Protein AF-A0A261Y3S6-F1 (afdb_monomer_lite)

Organism: NCBI:txid1938954

Sequence (245 aa):
MTRGNQRELARQKNQKKQAEQNKGKKMEGNSFQKQKETFRTSGAYDRWYEGRRLWAAVTVSIRNSTRNIWIMMKAPNDVKREIINLLLAYAFAIKHHCRNERGINYDDLNALLPPNFRLQYNSNETAANNLPLALAQEMQLRLLQYQADGALESTTFGLLNGTISSLVENLTAFERIGTTPIPLAYNIHLKQVITLYCLALPPQLAGNVGWWVVPVTSIAVFVFFGTDSIATEIENPFGYDANDL

Foldseek 3Di:
DDPVVVVVVVVVVVVVVVVVVVVVVVVVVVVVVVVPPCPLLVLLVVLLVLLVVLLVLLVVLLVVLLVLLVPQFQDDPVLSLLLSLLSQLLSVLLLCLLAVNWDQPDPSSPVRDDPVLNVVCVVDPVCRNRVSVSSLVVSLVSLVVSVVVVRHDPVSSVSNNVSSVSSVVSSVVSCCLSVPADDPVVLVVLVVVLVVVLVVQLVVCCVPPPPVSVVVSVVSNCVSVVSSVSSVQSRSQSYDGPNHD

Secondary structure (DSSP, 8-state):
--HHHHHHHHHHHHHHHHHHHHHHHHHHHHHHHHHHS-HHHHHHHHHHHHHHHHHHHHHHHHHHHHHHHHHH--S-HHHHHHHHHHHHHHHHHHHHHHTT--SS--HHHHTTS-HHHHHHHHH-TTGGG-HHHHHHHHHHHHHHHHHHTTSS-HHHHHHHHHHHHHHHHHHHHHHHHHHSPSPHHHHHHHHHHHHHHHHHHHHHHHHHHGGGHHHHHHHHHHHHHHHHHHHHHTTSTTSSSTT--

InterPro domains:
  IPR007513 Small EDRK-rich factor-like, N-terminal [PF04419] (1-36)
  IPR044669 Voltage-dependent anion channel-forming protein YneE/VCCN1/2-like [PF25539] (39-245)
  IPR044669 Voltage-dependent anion channel-forming protein YneE/VCCN1/2-like [PTHR33281] (39-245)

Structure (mmCIF, N/CA/C/O backbone):
data_AF-A0A261Y3S6-F1
#
_entry.id   AF-A0A261Y3S6-F1
#
loop_
_atom_site.group_PDB
_atom_site.id
_atom_site.type_symbol
_atom_site.label_atom_id
_atom_site.label_alt_id
_atom_site.label_comp_id
_atom_site.label_asym_id
_atom_site.label_entity_id
_atom_site.label_seq_id
_atom_site.pdbx_PDB_ins_code
_atom_site.Cartn_x
_atom_site.Cartn_y
_atom_site.Cartn_z
_atom_site.occupancy
_atom_site.B_iso_or_equiv
_atom_site.auth_seq_id
_atom_site.auth_comp_id
_atom_site.auth_asym_id
_atom_site.auth_atom_id
_atom_site.pdbx_PDB_model_num
ATOM 1 N N . MET A 1 1 ? 47.131 49.615 11.884 1.00 54.44 1 MET A N 1
ATOM 2 C CA . MET A 1 1 ? 47.188 48.585 10.819 1.00 54.44 1 MET A CA 1
ATOM 3 C C . MET A 1 1 ? 47.571 49.245 9.500 1.00 54.44 1 MET A C 1
ATOM 5 O O . MET A 1 1 ? 46.885 50.161 9.068 1.00 54.44 1 MET A O 1
ATOM 9 N N . THR A 1 2 ? 48.682 48.828 8.897 1.00 61.03 2 THR A N 1
ATOM 10 C CA . THR A 1 2 ? 49.273 49.409 7.678 1.00 61.03 2 THR A CA 1
ATOM 11 C C . THR A 1 2 ? 48.376 49.179 6.452 1.00 61.03 2 THR A C 1
ATOM 13 O O . THR A 1 2 ? 47.760 48.120 6.336 1.00 61.03 2 THR A O 1
ATOM 16 N N . ARG A 1 3 ? 48.320 50.133 5.504 1.00 61.47 3 ARG A N 1
ATOM 17 C CA . ARG A 1 3 ? 47.498 50.058 4.267 1.00 61.47 3 ARG A CA 1
ATOM 18 C C . ARG A 1 3 ? 47.689 48.759 3.455 1.00 61.47 3 ARG A C 1
ATOM 20 O O . ARG A 1 3 ? 46.766 48.354 2.753 1.00 61.47 3 ARG A O 1
ATOM 27 N N . GLY A 1 4 ? 48.845 48.095 3.569 1.00 67.69 4 GLY A N 1
ATOM 28 C CA . GLY A 1 4 ? 49.107 46.782 2.960 1.00 67.69 4 GLY A CA 1
ATOM 29 C C . GLY A 1 4 ? 48.238 45.653 3.530 1.00 67.69 4 GLY A C 1
ATOM 30 O O . GLY A 1 4 ? 47.638 44.904 2.766 1.00 67.69 4 GLY A O 1
ATOM 31 N N . ASN A 1 5 ? 48.057 45.615 4.853 1.00 66.56 5 ASN A N 1
ATOM 32 C CA . ASN A 1 5 ? 47.331 44.545 5.549 1.00 66.56 5 ASN A CA 1
ATOM 33 C C . ASN A 1 5 ? 45.817 44.572 5.234 1.00 66.56 5 ASN A C 1
ATOM 35 O O . ASN A 1 5 ? 45.149 43.548 5.128 1.00 66.56 5 ASN A O 1
ATOM 39 N N . GLN A 1 6 ? 45.273 45.771 4.994 1.00 68.62 6 GLN A N 1
ATOM 40 C CA . GLN A 1 6 ? 43.883 45.976 4.566 1.00 68.62 6 GLN A CA 1
ATOM 41 C C . GLN A 1 6 ? 43.623 45.464 3.137 1.00 68.62 6 GLN A C 1
ATOM 43 O O . GLN A 1 6 ? 42.569 44.891 2.862 1.00 68.62 6 GLN A O 1
ATOM 48 N N . ARG A 1 7 ? 44.588 45.635 2.221 1.00 73.88 7 ARG A N 1
ATOM 49 C CA . ARG A 1 7 ? 44.481 45.146 0.834 1.00 73.88 7 ARG A CA 1
ATOM 50 C C . ARG A 1 7 ? 44.570 43.624 0.759 1.00 73.88 7 ARG A C 1
ATOM 52 O O . ARG A 1 7 ? 43.873 43.012 -0.046 1.00 73.88 7 ARG A O 1
ATOM 59 N N . GLU A 1 8 ? 45.392 43.020 1.606 1.00 76.38 8 GLU A N 1
ATOM 60 C CA . GLU A 1 8 ? 45.548 41.569 1.677 1.00 76.38 8 GLU A CA 1
ATOM 61 C C . GLU A 1 8 ? 44.296 40.893 2.252 1.00 76.38 8 GLU A C 1
ATOM 63 O O . GLU A 1 8 ? 43.769 39.947 1.663 1.00 76.38 8 GLU A O 1
ATOM 68 N N . LEU A 1 9 ? 43.715 41.479 3.304 1.00 76.50 9 LEU A N 1
ATOM 69 C CA . LEU A 1 9 ? 42.436 41.040 3.862 1.00 76.50 9 LEU A CA 1
ATOM 70 C C . LEU A 1 9 ? 41.286 41.149 2.842 1.00 76.50 9 LEU A C 1
ATOM 72 O O . LEU A 1 9 ? 40.425 40.270 2.770 1.00 76.50 9 LEU A O 1
ATOM 76 N N . ALA A 1 10 ? 41.272 42.204 2.020 1.00 78.44 10 ALA A N 1
ATOM 77 C CA . ALA A 1 10 ? 40.286 42.364 0.950 1.00 78.44 10 ALA A CA 1
ATOM 78 C C . ALA A 1 10 ? 40.441 41.298 -0.152 1.00 78.44 10 ALA A C 1
ATOM 80 O O . ALA A 1 10 ? 39.441 40.751 -0.624 1.00 78.44 10 ALA A O 1
ATOM 81 N N . ARG A 1 11 ? 41.680 40.945 -0.524 1.00 81.75 11 ARG A N 1
ATOM 82 C CA . ARG A 1 11 ? 41.960 39.865 -1.488 1.00 81.75 11 ARG A CA 1
ATOM 83 C C . ARG A 1 11 ? 41.508 38.503 -0.964 1.00 81.75 11 ARG A C 1
ATOM 85 O O . ARG A 1 11 ? 40.836 37.780 -1.697 1.00 81.75 11 ARG A O 1
ATOM 92 N N . GLN A 1 12 ? 41.787 38.189 0.301 1.00 81.88 12 GLN A N 1
ATOM 93 C CA . GLN A 1 12 ? 41.347 36.934 0.921 1.00 81.88 12 GLN A CA 1
ATOM 94 C C . GLN A 1 12 ? 39.817 36.828 0.989 1.00 81.88 12 GLN A C 1
ATOM 96 O O . GLN A 1 12 ? 39.253 35.778 0.678 1.00 81.88 12 GLN A O 1
ATOM 101 N N . LYS A 1 13 ? 39.116 37.922 1.319 1.00 83.62 13 LYS A N 1
ATOM 102 C CA . LYS A 1 13 ? 37.642 37.951 1.319 1.00 83.62 13 LYS A CA 1
ATOM 103 C C . LYS A 1 13 ? 37.052 37.728 -0.076 1.00 83.62 13 LYS A C 1
ATOM 105 O O . LYS A 1 13 ? 36.075 36.992 -0.203 1.00 83.62 13 LYS A O 1
ATOM 110 N N . ASN A 1 14 ? 37.647 38.313 -1.117 1.00 82.88 14 ASN A N 1
ATOM 111 C CA . ASN A 1 14 ? 37.186 38.113 -2.493 1.00 82.88 14 ASN A CA 1
ATOM 112 C C . ASN A 1 14 ? 37.453 36.691 -3.001 1.00 82.88 14 ASN A C 1
ATOM 114 O O . ASN A 1 14 ? 36.565 36.098 -3.608 1.00 82.88 14 ASN A O 1
ATOM 118 N N . GLN A 1 15 ? 38.616 36.111 -2.689 1.00 81.69 15 GLN A N 1
ATOM 119 C CA . GLN A 1 15 ? 38.913 34.715 -3.026 1.00 81.69 15 GLN A CA 1
ATOM 120 C C . GLN A 1 15 ? 37.963 33.743 -2.320 1.00 81.69 15 GLN A C 1
ATOM 122 O O . GLN A 1 15 ? 37.474 32.803 -2.944 1.00 81.69 15 GLN A O 1
ATOM 127 N N . LYS A 1 16 ? 37.635 33.994 -1.046 1.00 82.75 16 LYS A N 1
ATOM 128 C CA . LYS A 1 16 ? 36.681 33.168 -0.297 1.00 82.75 16 LYS A CA 1
ATOM 129 C C . LYS A 1 16 ? 35.266 33.252 -0.884 1.00 82.75 16 LYS A C 1
ATOM 131 O O . LYS A 1 16 ? 34.646 32.215 -1.096 1.00 82.75 16 LYS A O 1
ATOM 136 N N . LYS A 1 17 ? 34.803 34.452 -1.258 1.00 82.12 17 LYS A N 1
ATOM 137 C CA . LYS A 1 17 ? 33.517 34.640 -1.957 1.00 82.12 17 LYS A CA 1
ATOM 138 C C . LYS A 1 17 ? 33.472 33.943 -3.321 1.00 82.12 17 LYS A C 1
ATOM 140 O O . LYS A 1 17 ? 32.469 33.314 -3.645 1.00 82.12 17 LYS A O 1
ATOM 145 N N . GLN A 1 18 ? 34.547 34.012 -4.109 1.00 76.31 18 GLN A N 1
ATOM 146 C CA . GLN A 1 18 ? 34.639 33.296 -5.389 1.00 76.31 18 GLN A CA 1
ATOM 147 C C . GLN A 1 18 ? 34.658 31.775 -5.201 1.00 76.31 18 GLN A C 1
ATOM 149 O O . GLN A 1 18 ? 34.011 31.057 -5.960 1.00 76.31 18 GLN A O 1
ATOM 154 N N . ALA A 1 19 ? 35.344 31.274 -4.172 1.00 77.88 19 ALA A N 1
ATOM 155 C CA . ALA A 1 19 ? 35.349 29.852 -3.844 1.00 77.88 19 ALA A CA 1
ATOM 156 C C . ALA A 1 19 ? 33.962 29.356 -3.396 1.00 77.88 19 ALA A C 1
ATOM 158 O O . ALA A 1 19 ? 33.551 28.266 -3.788 1.00 77.88 19 ALA A O 1
ATOM 159 N N . GLU A 1 20 ? 33.218 30.154 -2.626 1.00 77.62 20 GLU A N 1
ATOM 160 C CA . GLU A 1 20 ? 31.843 29.846 -2.209 1.00 77.62 20 GLU A CA 1
ATOM 161 C C . GLU A 1 20 ? 30.859 29.883 -3.391 1.00 77.62 20 GLU A C 1
ATOM 163 O O . GLU A 1 20 ? 30.071 28.951 -3.549 1.00 77.62 20 GLU A O 1
ATOM 168 N N . GLN A 1 21 ? 30.962 30.870 -4.291 1.00 73.88 21 GLN A N 1
ATOM 169 C CA . GLN A 1 21 ? 30.162 30.910 -5.525 1.00 73.88 21 GLN A CA 1
ATOM 170 C C . GLN A 1 21 ? 30.458 29.731 -6.460 1.00 73.88 21 GLN A C 1
ATOM 172 O O . GLN A 1 21 ? 29.534 29.134 -7.013 1.00 73.88 21 GLN A O 1
ATOM 177 N N . ASN A 1 22 ? 31.730 29.359 -6.615 1.00 72.25 22 ASN A N 1
ATOM 178 C CA . ASN A 1 22 ? 32.111 28.210 -7.435 1.00 72.25 22 ASN A CA 1
ATOM 179 C C . ASN A 1 22 ? 31.660 26.883 -6.805 1.00 72.25 22 ASN A C 1
ATOM 181 O O . ASN A 1 22 ? 31.264 25.977 -7.535 1.00 72.25 22 ASN A O 1
ATOM 185 N N . LYS A 1 23 ? 31.651 26.767 -5.468 1.00 69.50 23 LYS A N 1
ATOM 186 C CA . LYS A 1 23 ? 31.053 25.619 -4.765 1.00 69.50 23 LYS A CA 1
ATOM 187 C C . LYS A 1 23 ? 29.539 25.543 -4.979 1.00 69.50 23 LYS A C 1
ATOM 189 O O . LYS A 1 23 ? 29.047 24.456 -5.265 1.00 69.50 23 LYS A O 1
ATOM 194 N N . GLY A 1 24 ? 28.826 26.670 -4.907 1.00 62.78 24 GLY A N 1
ATOM 195 C CA . GLY A 1 24 ? 27.383 26.742 -5.171 1.00 62.78 24 GLY A CA 1
ATOM 196 C C . GLY A 1 24 ? 27.025 26.288 -6.587 1.00 62.78 24 GLY A C 1
ATOM 197 O O . GLY A 1 24 ? 26.246 25.355 -6.750 1.00 62.78 24 GLY A O 1
ATOM 198 N N . LYS A 1 25 ? 27.702 26.836 -7.607 1.00 63.00 25 LYS A N 1
ATOM 199 C CA . LYS A 1 25 ? 27.493 26.443 -9.013 1.00 63.00 25 LYS A CA 1
ATOM 200 C C . LYS A 1 25 ? 27.840 24.978 -9.292 1.00 63.00 25 LYS A C 1
ATOM 202 O O . LYS A 1 25 ? 27.194 24.343 -10.118 1.00 63.00 25 LYS A O 1
ATOM 207 N N . LYS A 1 26 ? 28.849 24.421 -8.610 1.00 60.22 26 LYS A N 1
ATOM 208 C CA . LYS A 1 26 ? 29.224 23.003 -8.744 1.00 60.22 26 LYS A CA 1
ATOM 209 C C . LYS A 1 26 ? 28.212 22.072 -8.062 1.00 60.22 26 LYS A C 1
ATOM 211 O O . LYS A 1 26 ? 27.985 20.974 -8.559 1.00 60.22 26 LYS A O 1
ATOM 216 N N . MET A 1 27 ? 27.584 22.506 -6.964 1.00 54.44 27 MET A N 1
ATOM 217 C CA . MET A 1 27 ? 26.490 21.767 -6.319 1.00 54.44 27 MET A CA 1
ATOM 218 C C . MET A 1 27 ? 25.183 21.840 -7.113 1.00 54.44 27 MET A C 1
ATOM 220 O O . MET A 1 27 ? 24.528 20.813 -7.240 1.00 54.44 27 MET A O 1
ATOM 224 N N . GLU A 1 28 ? 24.848 22.988 -7.710 1.00 53.72 28 GLU A N 1
ATOM 225 C CA . GLU A 1 28 ? 23.715 23.105 -8.643 1.00 53.72 28 GLU A CA 1
ATOM 226 C C . GLU A 1 28 ? 23.950 22.289 -9.924 1.00 53.72 28 GLU A C 1
ATOM 228 O O . GLU A 1 28 ? 23.079 21.544 -10.354 1.00 53.72 28 GLU A O 1
ATOM 233 N N . GLY A 1 29 ? 25.151 22.336 -10.509 1.00 47.47 29 GLY A N 1
ATOM 234 C CA . GLY A 1 29 ? 25.489 21.510 -11.675 1.00 47.47 29 GLY A CA 1
ATOM 235 C C . GLY A 1 29 ? 25.389 20.006 -11.391 1.00 47.47 29 GLY A C 1
ATOM 236 O O . GLY A 1 29 ? 24.847 19.260 -12.204 1.00 47.47 29 GLY A O 1
ATOM 237 N N . ASN A 1 30 ? 25.834 19.568 -10.207 1.00 46.66 30 ASN A N 1
ATOM 238 C CA . ASN A 1 30 ? 25.704 18.176 -9.775 1.00 46.66 30 ASN A CA 1
ATOM 239 C C . ASN A 1 30 ? 24.273 17.799 -9.367 1.00 46.66 30 ASN A C 1
ATOM 241 O O . ASN A 1 30 ? 23.916 16.636 -9.527 1.00 46.66 30 ASN A O 1
ATOM 245 N N . SER A 1 31 ? 23.448 18.724 -8.859 1.00 46.81 31 SER A N 1
ATOM 246 C CA . SER A 1 31 ? 22.037 18.446 -8.556 1.00 46.81 31 SER A CA 1
ATOM 247 C C . SER A 1 31 ? 21.200 18.340 -9.830 1.00 46.81 31 SER A C 1
ATOM 249 O O . SER A 1 31 ? 20.377 17.438 -9.921 1.00 46.81 31 SER A O 1
ATOM 251 N N . PHE A 1 32 ? 21.468 19.169 -10.844 1.00 43.12 32 PHE A N 1
ATOM 252 C CA . PHE A 1 32 ? 20.828 19.085 -12.159 1.00 43.12 32 PHE A CA 1
ATOM 253 C C . PHE A 1 32 ? 21.283 17.859 -12.967 1.00 43.12 32 PHE A C 1
ATOM 255 O O . PHE A 1 32 ? 20.468 17.258 -13.668 1.00 43.12 32 PHE A O 1
ATOM 262 N N . GLN A 1 33 ? 22.553 17.442 -12.858 1.00 35.56 33 GLN A N 1
ATOM 263 C CA . GLN A 1 33 ? 23.004 16.173 -13.445 1.00 35.56 33 GLN A CA 1
ATOM 264 C C . GLN A 1 33 ? 22.458 14.952 -12.686 1.00 35.56 33 GLN A C 1
ATOM 266 O O . GLN A 1 33 ? 21.996 14.024 -13.342 1.00 35.56 33 GLN A O 1
ATOM 271 N N . LYS A 1 34 ? 22.354 14.996 -11.345 1.00 43.50 34 LYS A N 1
ATOM 272 C CA . LYS A 1 34 ? 21.610 13.984 -10.565 1.00 43.50 34 LYS A CA 1
ATOM 273 C C . LYS A 1 34 ? 20.114 13.955 -10.882 1.00 43.50 34 LYS A C 1
ATOM 275 O O . LYS A 1 34 ? 19.506 12.900 -10.791 1.00 43.50 34 LYS A O 1
ATOM 280 N N . GLN A 1 35 ? 19.513 15.091 -11.241 1.00 42.53 35 GLN A N 1
ATOM 281 C CA . GLN A 1 35 ? 18.091 15.163 -11.592 1.00 42.53 35 GLN A CA 1
ATOM 282 C C . GLN A 1 35 ? 17.783 14.532 -12.952 1.00 42.53 35 GLN A C 1
ATOM 284 O O . GLN A 1 35 ? 16.663 14.080 -13.155 1.00 42.53 35 GLN A O 1
ATOM 289 N N . LYS A 1 36 ? 18.742 14.477 -13.887 1.00 40.78 36 LYS A N 1
ATOM 290 C CA . LYS A 1 36 ? 18.528 13.871 -15.213 1.00 40.78 36 LYS A CA 1
ATOM 291 C C . LYS A 1 36 ? 18.713 12.355 -15.242 1.00 40.78 36 LYS A C 1
ATOM 293 O O . LYS A 1 36 ? 18.213 11.717 -16.169 1.00 40.78 36 LYS A O 1
ATOM 298 N N . GLU A 1 37 ? 19.373 11.775 -14.245 1.00 45.28 37 GLU A N 1
ATOM 299 C CA . GLU A 1 37 ? 19.490 10.325 -14.103 1.00 45.28 37 GLU A CA 1
ATOM 300 C C . GLU A 1 37 ? 18.159 9.736 -13.603 1.00 45.28 37 GLU A C 1
ATOM 302 O O . GLU A 1 37 ? 17.860 9.609 -12.418 1.00 45.28 37 GLU A O 1
ATOM 307 N N . THR A 1 38 ? 17.346 9.390 -14.606 1.00 57.28 38 THR A N 1
ATOM 308 C CA . THR A 1 38 ? 16.161 8.522 -14.587 1.00 57.28 38 THR A CA 1
ATOM 309 C C . THR A 1 38 ? 14.987 8.978 -13.723 1.00 57.28 38 THR A C 1
ATOM 311 O O . THR A 1 38 ? 14.574 8.286 -12.802 1.00 57.28 38 THR A O 1
ATOM 314 N N . PHE A 1 39 ? 14.333 10.078 -14.113 1.00 68.75 39 PHE A N 1
ATOM 315 C CA . PHE A 1 39 ? 13.000 10.460 -13.608 1.00 68.75 39 PHE A CA 1
ATOM 316 C C . PHE A 1 39 ? 12.002 9.287 -13.557 1.00 68.75 39 PHE A C 1
ATOM 318 O O . PHE A 1 39 ? 11.198 9.214 -12.633 1.00 68.75 39 PHE A O 1
ATOM 325 N N . ARG A 1 40 ? 12.067 8.350 -14.522 1.00 80.25 40 ARG A N 1
ATOM 326 C CA . ARG A 1 40 ? 11.207 7.155 -14.523 1.00 80.25 40 ARG A CA 1
ATOM 327 C C . ARG A 1 40 ? 11.580 6.176 -13.415 1.00 80.25 40 ARG A C 1
ATOM 329 O O . ARG A 1 40 ? 10.726 5.832 -12.612 1.00 80.25 40 ARG A O 1
ATOM 336 N N . THR A 1 41 ? 12.836 5.736 -13.372 1.00 83.25 41 THR A N 1
ATOM 337 C CA . THR A 1 41 ? 13.308 4.751 -12.389 1.00 83.25 41 THR A CA 1
ATOM 338 C C . THR A 1 41 ? 13.219 5.299 -10.971 1.00 83.25 41 THR A C 1
ATOM 340 O O . THR A 1 41 ? 12.747 4.598 -10.087 1.00 83.25 41 THR A O 1
ATOM 343 N N . SER A 1 42 ? 13.578 6.569 -10.769 1.00 85.88 42 SER A N 1
ATOM 344 C CA . SER A 1 42 ? 13.414 7.260 -9.489 1.00 85.88 42 SER A CA 1
ATOM 345 C C . SER A 1 42 ? 11.939 7.365 -9.096 1.00 85.88 42 SER A C 1
ATOM 347 O O . SER A 1 42 ? 11.588 7.019 -7.977 1.00 85.88 42 SER A O 1
ATOM 349 N N . GLY A 1 43 ? 11.052 7.740 -10.027 1.00 87.94 43 GLY A N 1
ATOM 350 C CA . GLY A 1 43 ? 9.613 7.807 -9.759 1.00 87.94 43 GLY A CA 1
ATOM 351 C C . GLY A 1 43 ? 8.982 6.444 -9.447 1.00 87.94 43 GLY A C 1
ATOM 352 O O . GLY A 1 43 ? 8.169 6.344 -8.533 1.00 87.94 43 GLY A O 1
ATOM 353 N N . ALA A 1 44 ? 9.364 5.387 -10.168 1.00 89.81 44 ALA A N 1
ATOM 354 C CA . ALA A 1 44 ? 8.912 4.023 -9.898 1.00 89.81 44 ALA A CA 1
ATOM 355 C C . ALA A 1 44 ? 9.418 3.525 -8.533 1.00 89.81 44 ALA A C 1
ATOM 357 O O . ALA A 1 44 ? 8.640 3.009 -7.732 1.00 89.81 44 ALA A O 1
ATOM 358 N N . TYR A 1 45 ? 10.695 3.768 -8.225 1.00 92.12 45 TYR A N 1
ATOM 359 C CA . TYR A 1 45 ? 11.282 3.442 -6.928 1.00 92.12 45 TYR A CA 1
ATOM 360 C C . TYR A 1 45 ? 10.595 4.181 -5.773 1.00 92.12 45 TYR A C 1
ATOM 362 O O . TYR A 1 45 ? 10.275 3.561 -4.759 1.00 92.12 45 TYR A O 1
ATOM 370 N N . ASP A 1 46 ? 10.319 5.480 -5.925 1.00 93.31 46 ASP A N 1
ATOM 371 C CA . ASP A 1 46 ? 9.632 6.280 -4.909 1.00 93.31 46 ASP A CA 1
ATOM 372 C C . ASP A 1 46 ? 8.234 5.722 -4.607 1.00 93.31 46 ASP A C 1
ATOM 374 O O . ASP A 1 46 ? 7.866 5.606 -3.438 1.00 93.31 46 ASP A O 1
ATOM 378 N N . ARG A 1 47 ? 7.481 5.301 -5.635 1.00 94.38 47 ARG A N 1
ATOM 379 C CA . ARG A 1 47 ? 6.164 4.655 -5.473 1.00 94.38 47 ARG A CA 1
ATOM 380 C C . ARG A 1 47 ? 6.268 3.337 -4.713 1.00 94.38 47 ARG A C 1
ATOM 382 O O . ARG A 1 47 ? 5.514 3.121 -3.764 1.00 94.38 47 ARG A O 1
ATOM 389 N N . TRP A 1 48 ? 7.202 2.472 -5.110 1.00 95.62 48 TRP A N 1
ATOM 390 C CA . TRP A 1 48 ? 7.424 1.185 -4.451 1.00 95.62 48 TRP A CA 1
ATOM 391 C C . TRP A 1 48 ? 7.809 1.367 -2.981 1.00 95.62 48 TRP A C 1
ATOM 393 O O . TRP A 1 48 ? 7.220 0.763 -2.078 1.00 95.62 48 TRP A O 1
ATOM 403 N N . TYR A 1 49 ? 8.753 2.271 -2.723 1.00 95.81 49 TYR A N 1
ATOM 404 C CA . TYR A 1 49 ? 9.221 2.566 -1.377 1.00 95.81 49 TYR A CA 1
ATOM 405 C C . TYR A 1 49 ? 8.127 3.210 -0.519 1.00 95.81 49 TYR A C 1
ATOM 407 O O . TYR A 1 49 ? 7.992 2.882 0.663 1.00 95.81 49 TYR A O 1
ATOM 415 N N . GLU A 1 50 ? 7.304 4.087 -1.096 1.00 96.12 50 GLU A N 1
ATOM 416 C CA . GLU A 1 50 ? 6.142 4.649 -0.415 1.00 96.12 50 GLU A CA 1
ATOM 417 C C . GLU A 1 50 ? 5.128 3.561 -0.037 1.00 96.12 50 GLU A C 1
ATOM 419 O O . GLU A 1 50 ? 4.730 3.489 1.127 1.00 96.12 50 GLU A O 1
ATOM 424 N N . GLY A 1 51 ? 4.788 2.656 -0.962 1.00 96.75 51 GLY A N 1
ATOM 425 C CA . GLY A 1 51 ? 3.920 1.509 -0.681 1.00 96.75 51 GLY A CA 1
ATOM 426 C C . GLY A 1 51 ? 4.439 0.664 0.487 1.00 96.75 51 GLY A C 1
ATOM 427 O O . GLY A 1 51 ? 3.690 0.326 1.407 1.00 96.75 51 GLY A O 1
ATOM 428 N N . ARG A 1 52 ? 5.753 0.403 0.529 1.00 96.94 52 ARG A N 1
ATOM 429 C CA . ARG A 1 52 ? 6.395 -0.326 1.636 1.00 96.94 52 ARG A CA 1
ATOM 430 C C . ARG A 1 52 ? 6.265 0.416 2.968 1.00 96.94 52 ARG A C 1
ATOM 432 O O . ARG A 1 52 ? 6.008 -0.208 4.002 1.00 96.94 52 ARG A O 1
ATOM 439 N N . ARG A 1 53 ? 6.433 1.741 2.964 1.00 97.88 53 ARG A N 1
ATOM 440 C CA . ARG A 1 53 ? 6.276 2.579 4.164 1.00 97.88 53 ARG A CA 1
ATOM 441 C C . ARG A 1 53 ? 4.838 2.582 4.677 1.00 97.88 53 ARG A C 1
ATOM 443 O O . ARG A 1 53 ? 4.653 2.525 5.891 1.00 97.88 53 ARG A O 1
ATOM 450 N N . LEU A 1 54 ? 3.845 2.599 3.789 1.00 97.94 54 LEU A N 1
ATOM 451 C CA . LEU A 1 54 ? 2.432 2.529 4.170 1.00 97.94 54 LEU A CA 1
ATOM 452 C C . LEU A 1 54 ? 2.089 1.191 4.834 1.00 97.94 54 LEU A C 1
ATOM 454 O O . LEU A 1 54 ? 1.484 1.178 5.905 1.00 97.94 54 LEU A O 1
ATOM 458 N N . TRP A 1 55 ? 2.557 0.065 4.286 1.00 98.00 55 TRP A N 1
ATOM 459 C CA . TRP A 1 55 ? 2.384 -1.247 4.927 1.00 98.00 55 TRP A CA 1
ATOM 460 C C . TRP A 1 55 ? 3.023 -1.315 6.320 1.00 98.00 55 TRP A C 1
ATOM 462 O O . TRP A 1 55 ? 2.440 -1.870 7.260 1.00 98.00 55 TRP A O 1
ATOM 472 N N . ALA A 1 56 ? 4.202 -0.709 6.487 1.00 98.06 56 ALA A N 1
ATOM 473 C CA . ALA A 1 56 ? 4.840 -0.590 7.794 1.00 98.06 56 ALA A CA 1
ATOM 474 C C . ALA A 1 56 ? 4.010 0.275 8.762 1.00 98.06 56 ALA A C 1
ATOM 476 O O . ALA A 1 56 ? 3.844 -0.105 9.922 1.00 98.06 56 ALA A O 1
ATOM 477 N N . ALA A 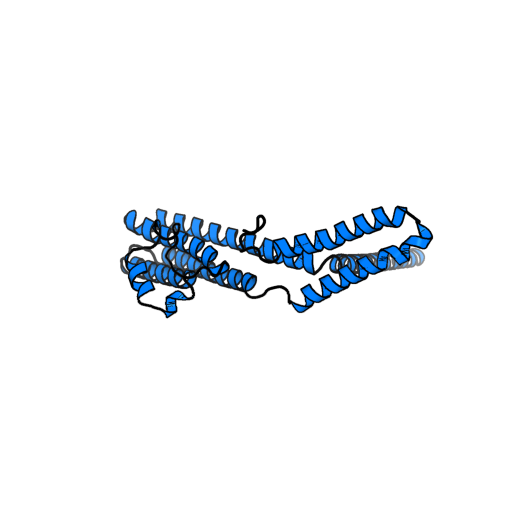1 57 ? 3.444 1.392 8.292 1.00 97.94 57 ALA A N 1
ATOM 478 C CA . ALA A 1 57 ? 2.580 2.260 9.091 1.00 97.94 57 ALA A CA 1
ATOM 479 C C . ALA A 1 57 ? 1.305 1.535 9.553 1.00 97.94 57 ALA A C 1
ATOM 481 O O . ALA A 1 57 ? 1.006 1.538 10.747 1.00 97.94 57 ALA A O 1
ATOM 482 N N . VAL A 1 58 ? 0.617 0.821 8.652 1.00 98.19 58 VAL A N 1
ATOM 483 C CA . VAL A 1 58 ? -0.550 -0.017 8.991 1.00 98.19 58 VAL A CA 1
ATOM 484 C C . VAL A 1 58 ? -0.185 -1.061 10.046 1.00 98.19 58 VAL A C 1
ATOM 486 O O . VAL A 1 58 ? -0.885 -1.205 11.048 1.00 98.19 58 VAL A O 1
ATOM 489 N N . THR A 1 59 ? 0.953 -1.739 9.879 1.00 97.88 59 THR A N 1
ATOM 490 C CA . THR A 1 59 ? 1.442 -2.733 10.847 1.00 97.88 59 THR A CA 1
ATOM 491 C C . THR A 1 59 ? 1.664 -2.118 12.233 1.00 97.88 59 THR A C 1
ATOM 493 O O . THR A 1 59 ? 1.296 -2.715 13.246 1.00 97.88 59 THR A O 1
ATOM 496 N N . VAL A 1 60 ? 2.259 -0.923 12.301 1.00 97.56 60 VAL A N 1
ATOM 497 C CA . VAL A 1 60 ? 2.482 -0.203 13.564 1.00 97.56 60 VAL A CA 1
ATOM 498 C C . VAL A 1 60 ? 1.157 0.183 14.218 1.00 97.56 60 VAL A C 1
ATOM 500 O O . VAL A 1 60 ? 0.989 -0.062 15.416 1.00 97.56 60 VAL A O 1
ATOM 503 N N . SER A 1 61 ? 0.209 0.727 13.451 1.00 97.31 61 SER A N 1
ATOM 504 C CA . SER A 1 61 ? -1.121 1.087 13.950 1.00 97.31 61 SER A CA 1
ATOM 505 C C . SER A 1 61 ? -1.840 -0.133 14.524 1.00 97.31 61 SER A C 1
ATOM 507 O O . SER A 1 61 ? -2.216 -0.113 15.692 1.00 97.31 61 SER A O 1
ATOM 509 N N . ILE A 1 62 ? -1.907 -1.245 13.783 1.00 97.75 62 ILE A N 1
ATOM 510 C CA . ILE A 1 62 ? -2.556 -2.485 14.243 1.00 97.75 62 ILE A CA 1
ATOM 511 C C . ILE A 1 62 ? -1.902 -3.029 15.516 1.00 97.75 62 ILE A C 1
ATOM 513 O O . ILE A 1 62 ? -2.607 -3.414 16.451 1.00 97.75 62 ILE A O 1
ATOM 517 N N . ARG A 1 63 ? -0.564 -3.038 15.602 1.00 97.75 63 ARG A N 1
ATOM 518 C CA . ARG A 1 63 ? 0.158 -3.515 16.795 1.00 97.75 63 ARG A CA 1
ATOM 519 C C . ARG A 1 63 ? -0.135 -2.656 18.021 1.00 97.75 63 ARG A C 1
ATOM 521 O O . ARG A 1 63 ? -0.384 -3.193 19.102 1.00 97.75 63 ARG A O 1
ATOM 528 N N . ASN A 1 64 ? -0.118 -1.334 17.863 1.00 96.25 64 ASN A N 1
ATOM 529 C CA . ASN A 1 64 ? -0.409 -0.410 18.955 1.00 96.25 64 ASN A CA 1
ATOM 530 C C . ASN A 1 64 ? -1.871 -0.515 19.407 1.00 96.25 64 ASN A C 1
ATOM 532 O O . ASN A 1 64 ? -2.117 -0.619 20.609 1.00 96.25 64 ASN A O 1
ATOM 536 N N . SER A 1 65 ? -2.825 -0.563 18.472 1.00 96.62 65 SER A N 1
ATOM 537 C CA . SER A 1 65 ? -4.249 -0.724 18.784 1.00 96.62 65 SER A CA 1
ATOM 538 C C . SER A 1 65 ? -4.520 -2.062 19.461 1.00 96.62 65 SER A C 1
ATOM 540 O O . SER A 1 65 ? -5.171 -2.087 20.499 1.00 96.62 65 SER A O 1
ATOM 542 N N . THR A 1 66 ? -3.943 -3.157 18.959 1.00 97.44 66 THR A N 1
ATOM 543 C CA . THR A 1 66 ? -4.048 -4.486 19.583 1.00 97.44 66 THR A CA 1
ATOM 544 C C . THR A 1 66 ? -3.552 -4.465 21.027 1.00 97.44 66 THR A C 1
ATOM 546 O O . THR A 1 66 ? -4.254 -4.934 21.921 1.00 97.44 66 THR A O 1
ATOM 549 N N . ARG A 1 67 ? -2.376 -3.873 21.290 1.00 97.06 67 ARG A N 1
ATOM 550 C CA . ARG A 1 67 ? -1.838 -3.740 22.655 1.00 97.06 67 ARG A CA 1
ATOM 551 C C . ARG A 1 67 ? -2.774 -2.926 23.554 1.00 97.06 67 ARG A C 1
ATOM 553 O O . ARG A 1 67 ? -3.035 -3.337 24.683 1.00 97.06 67 ARG A O 1
ATOM 560 N N . ASN A 1 68 ? -3.277 -1.794 23.062 1.00 96.06 68 ASN A N 1
ATOM 561 C CA . ASN A 1 68 ? -4.171 -0.924 23.827 1.00 96.06 68 ASN A CA 1
ATOM 562 C C . ASN A 1 68 ? -5.510 -1.619 24.122 1.00 96.06 68 ASN A C 1
ATOM 564 O O . ASN A 1 68 ? -5.945 -1.613 25.268 1.00 96.06 68 ASN A O 1
ATOM 568 N N . ILE A 1 69 ? -6.121 -2.295 23.143 1.00 96.69 69 ILE A N 1
ATOM 569 C CA . ILE A 1 69 ? -7.349 -3.088 23.333 1.00 96.69 69 ILE A CA 1
ATOM 570 C C . ILE A 1 69 ? -7.111 -4.196 24.361 1.00 96.69 69 ILE A C 1
ATOM 572 O O . ILE A 1 69 ? -7.899 -4.369 25.288 1.00 96.69 69 ILE A O 1
ATOM 576 N N . TRP A 1 70 ? -6.006 -4.934 24.235 1.00 96.88 70 TRP A N 1
ATOM 577 C CA . TRP A 1 70 ? -5.733 -6.071 25.109 1.00 96.88 70 TRP A CA 1
ATOM 578 C C . TRP A 1 70 ? -5.610 -5.661 26.581 1.00 96.88 70 TRP A C 1
ATOM 580 O O . TRP A 1 70 ? -6.188 -6.312 27.455 1.00 96.88 70 TRP A O 1
ATOM 590 N N . ILE A 1 71 ? -4.892 -4.565 26.844 1.00 95.31 71 ILE A N 1
ATOM 591 C CA . ILE A 1 71 ? -4.539 -4.127 28.200 1.00 95.31 71 ILE A CA 1
ATOM 592 C C . ILE A 1 71 ? -5.568 -3.166 28.801 1.00 95.31 71 ILE A C 1
ATOM 594 O O . ILE A 1 71 ? -5.907 -3.302 29.972 1.00 95.31 71 ILE A O 1
ATOM 598 N N . MET A 1 72 ? -6.056 -2.194 28.030 1.00 95.12 72 MET A N 1
ATOM 599 C CA . MET A 1 72 ? -6.824 -1.063 28.567 1.00 95.12 72 MET A CA 1
ATOM 600 C C . MET A 1 72 ? -8.339 -1.290 28.537 1.00 95.12 72 MET A C 1
ATOM 602 O O . MET A 1 72 ? -9.060 -0.686 29.328 1.00 95.12 72 MET A O 1
ATOM 606 N N . MET A 1 73 ? -8.843 -2.159 27.654 1.00 94.75 73 MET A N 1
ATOM 607 C CA . MET A 1 73 ? -10.279 -2.427 27.556 1.00 94.75 73 MET A CA 1
ATOM 608 C C . MET A 1 73 ? -10.751 -3.347 28.690 1.00 94.75 73 MET A C 1
ATOM 610 O O . MET A 1 73 ? -10.177 -4.415 28.936 1.00 94.75 73 MET A O 1
ATOM 614 N N . LYS A 1 74 ? -11.844 -2.959 29.350 1.00 94.81 74 LYS A N 1
ATOM 615 C CA . LYS A 1 74 ? -12.496 -3.715 30.427 1.00 94.81 74 LYS A CA 1
ATOM 616 C C . LYS A 1 74 ? -13.623 -4.579 29.862 1.00 94.81 74 LYS A C 1
ATOM 618 O O . LYS A 1 74 ? -14.794 -4.342 30.123 1.00 94.81 74 LYS A O 1
ATOM 623 N N . ALA A 1 75 ? -13.254 -5.568 29.057 1.00 94.00 75 ALA A N 1
ATOM 624 C CA . ALA A 1 75 ? -14.184 -6.499 28.422 1.00 94.00 75 ALA A CA 1
ATOM 625 C C . ALA A 1 75 ? -13.634 -7.933 28.460 1.00 94.00 75 ALA A C 1
ATOM 627 O O . ALA A 1 75 ? -12.420 -8.108 28.640 1.00 94.00 75 ALA A O 1
ATOM 628 N N . PRO A 1 76 ? -14.484 -8.958 28.282 1.00 95.06 76 PRO A N 1
ATOM 629 C CA . PRO A 1 76 ? -14.005 -10.324 28.188 1.00 95.06 76 PRO A CA 1
ATOM 630 C C . PRO A 1 76 ? -13.192 -10.557 26.897 1.00 95.06 76 PRO A C 1
ATOM 632 O O . PRO A 1 76 ? -13.190 -9.758 25.955 1.00 95.06 76 PRO A O 1
ATOM 635 N N . ASN A 1 77 ? -12.378 -11.615 26.905 1.00 95.62 77 ASN A N 1
ATOM 636 C CA . ASN A 1 77 ? -11.329 -11.825 25.898 1.00 95.62 77 ASN A CA 1
ATOM 637 C C . ASN A 1 77 ? -11.871 -12.104 24.489 1.00 95.62 77 ASN A C 1
ATOM 639 O O . ASN A 1 77 ? -11.189 -11.821 23.509 1.00 95.62 77 ASN A O 1
ATOM 643 N N . ASP A 1 78 ? -13.064 -12.674 24.385 1.00 93.31 78 ASP A N 1
ATOM 644 C CA . ASP A 1 78 ? -13.805 -12.886 23.141 1.00 93.31 78 ASP A CA 1
ATOM 645 C C . ASP A 1 78 ? -14.136 -11.557 22.448 1.00 93.31 78 ASP A C 1
ATOM 647 O O . ASP A 1 78 ? -13.797 -11.377 21.280 1.00 93.31 78 ASP A O 1
ATOM 651 N N . VAL A 1 79 ? -14.662 -10.588 23.199 1.00 92.44 79 VAL A N 1
ATOM 652 C CA . VAL A 1 79 ? -14.986 -9.240 22.709 1.00 92.44 79 VAL A CA 1
ATOM 653 C C . VAL A 1 79 ? -13.728 -8.511 22.230 1.00 92.44 79 VAL A C 1
ATOM 655 O O . VAL A 1 79 ? -13.699 -7.918 21.151 1.00 92.44 79 VAL A O 1
ATOM 658 N N . LYS A 1 80 ? -12.636 -8.602 23.001 1.00 95.38 80 LYS A N 1
ATOM 659 C CA . LYS A 1 80 ? -11.334 -8.034 22.607 1.00 95.38 80 LYS A CA 1
ATOM 660 C C . LYS A 1 80 ? -10.823 -8.647 21.303 1.00 95.38 80 LYS A C 1
ATOM 662 O O . LYS A 1 80 ? -10.329 -7.924 20.438 1.00 95.38 80 LYS A O 1
ATOM 667 N N . ARG A 1 81 ? -10.933 -9.973 21.162 1.00 95.12 81 ARG A N 1
ATOM 668 C CA . ARG A 1 81 ? -10.526 -10.699 19.949 1.00 95.12 81 ARG A CA 1
ATOM 669 C C . ARG A 1 81 ? -11.351 -10.288 18.737 1.00 95.12 81 ARG A C 1
ATOM 671 O O . ARG A 1 81 ? -10.770 -10.175 17.668 1.00 95.12 81 ARG A O 1
ATOM 678 N N . GLU A 1 82 ? -12.645 -10.016 18.888 1.00 93.12 82 GLU A N 1
ATOM 679 C CA . GLU A 1 82 ? -13.492 -9.562 17.776 1.00 93.12 82 GLU A CA 1
ATOM 680 C C . GLU A 1 82 ? -12.959 -8.261 17.148 1.00 93.12 82 GLU A C 1
ATOM 682 O O . GLU A 1 82 ? -12.761 -8.199 15.936 1.00 93.12 82 GLU A O 1
ATOM 687 N N . ILE A 1 83 ? -12.626 -7.247 17.957 1.00 93.81 83 ILE A N 1
ATOM 688 C CA . ILE A 1 83 ? -12.072 -5.976 17.446 1.00 93.81 83 ILE A CA 1
ATOM 689 C C . ILE A 1 83 ? -10.683 -6.181 16.831 1.00 93.81 83 ILE A C 1
ATOM 691 O O . ILE A 1 83 ? -10.361 -5.605 15.793 1.00 93.81 83 ILE A O 1
ATOM 695 N N . ILE A 1 84 ? -9.845 -7.011 17.459 1.00 96.50 84 ILE A N 1
ATOM 696 C CA . ILE A 1 84 ? -8.515 -7.334 16.927 1.00 96.50 84 ILE A CA 1
ATOM 697 C C . ILE A 1 84 ? -8.639 -8.042 15.571 1.00 96.50 84 ILE A C 1
ATOM 699 O O . ILE A 1 84 ? -7.895 -7.722 14.646 1.00 96.50 84 ILE A O 1
ATOM 703 N N . ASN A 1 85 ? -9.606 -8.944 15.415 1.00 97.00 85 ASN A N 1
ATOM 704 C CA . ASN A 1 85 ? -9.875 -9.601 14.141 1.00 97.00 85 ASN A CA 1
ATOM 705 C C . ASN A 1 85 ? -10.332 -8.603 13.073 1.00 97.00 85 ASN A C 1
ATOM 707 O O . ASN A 1 85 ? -9.892 -8.721 11.935 1.00 97.00 85 ASN A O 1
ATOM 711 N N . LEU A 1 86 ? -11.127 -7.586 13.426 1.00 96.25 86 LEU A N 1
ATOM 712 C CA . LEU A 1 86 ? -11.486 -6.504 12.499 1.00 96.25 86 LEU A CA 1
ATOM 713 C C . LEU A 1 86 ? -10.265 -5.680 12.057 1.00 96.25 86 LEU A C 1
ATOM 715 O O . LEU A 1 86 ? -10.143 -5.369 10.874 1.00 96.25 86 LEU A O 1
ATOM 719 N N . LEU A 1 87 ? -9.324 -5.383 12.964 1.00 97.19 87 LEU A N 1
ATOM 720 C CA . LEU A 1 87 ? -8.060 -4.713 12.616 1.00 97.19 87 LEU A CA 1
ATOM 721 C C . LEU A 1 87 ? -7.223 -5.546 11.633 1.00 97.19 87 LEU A C 1
ATOM 723 O O . LEU A 1 87 ? -6.635 -5.002 10.700 1.00 97.19 87 LEU A O 1
ATOM 727 N N . LEU A 1 88 ? -7.173 -6.867 11.828 1.00 97.19 88 LEU A N 1
ATOM 728 C CA . LEU A 1 88 ? -6.490 -7.780 10.908 1.00 97.19 88 LEU A CA 1
ATOM 729 C C . LEU A 1 88 ? -7.227 -7.881 9.567 1.00 97.19 88 LEU A C 1
ATOM 731 O O . LEU A 1 88 ? -6.595 -7.794 8.515 1.00 97.19 88 LEU A O 1
ATOM 735 N N . ALA A 1 89 ? -8.556 -7.998 9.596 1.00 97.25 89 ALA A N 1
ATOM 736 C CA . ALA A 1 89 ? -9.392 -8.023 8.401 1.00 97.25 89 ALA A CA 1
ATOM 737 C C . ALA A 1 89 ? -9.201 -6.752 7.569 1.00 97.25 89 ALA A C 1
ATOM 739 O O . ALA A 1 89 ? -9.140 -6.829 6.349 1.00 97.25 89 ALA A O 1
ATOM 740 N N . TYR A 1 90 ? -9.033 -5.595 8.215 1.00 97.12 90 TYR A N 1
ATOM 741 C CA . TYR A 1 90 ? -8.757 -4.330 7.541 1.00 97.12 90 TYR A CA 1
ATOM 742 C C . TYR A 1 90 ? -7.451 -4.368 6.729 1.00 97.12 90 TYR A C 1
ATOM 744 O O . TYR A 1 90 ? -7.423 -3.905 5.590 1.00 97.12 90 TYR A O 1
ATOM 752 N N . ALA A 1 91 ? -6.379 -4.968 7.263 1.00 97.31 91 ALA A N 1
ATOM 753 C CA . ALA A 1 91 ? -5.121 -5.117 6.527 1.00 97.31 91 ALA A CA 1
ATOM 754 C C . ALA A 1 91 ? -5.278 -6.003 5.279 1.00 97.31 91 ALA A C 1
ATOM 756 O O . ALA A 1 91 ? -4.811 -5.637 4.200 1.00 97.31 91 ALA A O 1
ATOM 757 N N . PHE A 1 92 ? -5.971 -7.140 5.404 1.00 96.62 92 PHE A N 1
ATOM 758 C CA . PHE A 1 92 ? -6.266 -8.004 4.255 1.00 96.62 92 PHE A CA 1
ATOM 759 C C . PHE A 1 92 ? -7.201 -7.327 3.254 1.00 96.62 92 PHE A C 1
ATOM 761 O O . PHE A 1 92 ? -6.989 -7.428 2.048 1.00 96.62 92 PHE A O 1
ATOM 768 N N . ALA A 1 93 ? -8.184 -6.570 3.736 1.00 96.00 93 ALA A N 1
ATOM 769 C CA . ALA A 1 93 ? -9.067 -5.794 2.885 1.00 96.00 93 ALA A CA 1
ATOM 770 C C . ALA A 1 93 ? -8.298 -4.741 2.077 1.00 96.00 93 ALA A C 1
ATOM 772 O O . ALA A 1 93 ? -8.609 -4.575 0.905 1.00 96.00 93 ALA A O 1
ATOM 773 N N . ILE A 1 94 ? -7.286 -4.062 2.645 1.00 96.44 94 ILE A N 1
ATOM 774 C CA . ILE A 1 94 ? -6.429 -3.135 1.877 1.00 96.44 94 ILE A CA 1
ATOM 775 C C . ILE A 1 94 ? -5.731 -3.880 0.740 1.00 96.44 94 ILE A C 1
ATOM 777 O O . ILE A 1 94 ? -5.747 -3.407 -0.392 1.00 96.44 94 ILE A O 1
ATOM 781 N N . LYS A 1 95 ? -5.143 -5.049 1.026 1.00 95.56 95 LYS A N 1
ATOM 782 C CA . LYS A 1 95 ? -4.464 -5.872 0.014 1.00 95.56 95 LYS A CA 1
ATOM 783 C C . LYS A 1 95 ? -5.411 -6.187 -1.149 1.00 95.56 95 LYS A C 1
ATOM 785 O O . LYS A 1 95 ? -5.070 -5.922 -2.297 1.00 95.56 95 LYS A O 1
ATOM 790 N N . HIS A 1 96 ? -6.601 -6.703 -0.844 1.00 94.81 96 HIS A N 1
ATOM 791 C CA . HIS A 1 96 ? -7.614 -7.020 -1.852 1.00 94.81 96 HIS A CA 1
ATOM 792 C C . HIS A 1 96 ? -8.091 -5.770 -2.608 1.00 94.81 96 HIS A C 1
ATOM 794 O O . HIS A 1 96 ? -8.176 -5.768 -3.834 1.00 94.81 96 HIS A O 1
ATOM 800 N N . HIS A 1 97 ? -8.309 -4.662 -1.899 1.00 94.12 97 HIS A N 1
ATOM 801 C CA . HIS A 1 97 ? -8.725 -3.388 -2.488 1.00 94.12 97 HIS A CA 1
ATOM 802 C C . HIS A 1 97 ? -7.705 -2.846 -3.494 1.00 94.12 97 HIS A C 1
ATOM 804 O O . HIS A 1 97 ? -8.074 -2.514 -4.619 1.00 94.12 97 HIS A O 1
ATOM 810 N N . CYS A 1 98 ? -6.417 -2.831 -3.141 1.00 93.75 98 CYS A N 1
ATOM 811 C CA . CYS A 1 98 ? -5.339 -2.404 -4.040 1.00 93.75 98 CYS A CA 1
ATOM 812 C C . CYS A 1 98 ? -5.210 -3.294 -5.285 1.00 93.75 98 CYS A C 1
ATOM 814 O O . CYS A 1 98 ? -4.762 -2.824 -6.328 1.00 93.75 98 CYS A O 1
ATOM 816 N N . ARG A 1 99 ? -5.629 -4.560 -5.187 1.00 93.19 99 ARG A N 1
ATOM 817 C CA . ARG A 1 99 ? -5.656 -5.532 -6.291 1.00 93.19 99 ARG A CA 1
ATOM 818 C C . ARG A 1 99 ? -6.967 -5.528 -7.077 1.00 93.19 99 ARG A C 1
ATOM 820 O O . ARG A 1 99 ? -7.117 -6.307 -8.013 1.00 93.19 99 ARG A O 1
ATOM 827 N N . ASN A 1 100 ? -7.907 -4.646 -6.725 1.00 90.44 100 ASN A N 1
ATOM 828 C CA . ASN A 1 100 ? -9.260 -4.594 -7.284 1.00 90.44 100 ASN A CA 1
ATOM 829 C C . ASN A 1 100 ? -10.036 -5.926 -7.119 1.00 90.44 100 ASN A C 1
ATOM 831 O O . ASN A 1 100 ? -10.949 -6.237 -7.884 1.00 90.44 100 ASN A O 1
ATOM 835 N N . GLU A 1 101 ? -9.687 -6.698 -6.089 1.00 91.00 101 GLU A N 1
ATOM 836 C CA . GLU A 1 101 ? -10.360 -7.916 -5.643 1.00 91.00 101 GLU A CA 1
ATOM 837 C C . GLU A 1 101 ? -11.532 -7.516 -4.729 1.00 91.00 101 GLU A C 1
ATOM 839 O O . GLU A 1 101 ? -11.371 -7.243 -3.541 1.00 91.00 101 GLU A O 1
ATOM 844 N N . ARG A 1 102 ? -12.740 -7.41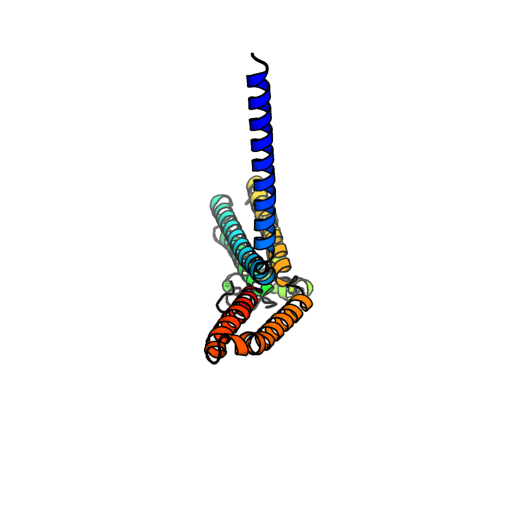1 -5.294 1.00 87.06 102 ARG A N 1
ATOM 845 C CA . ARG A 1 102 ? -13.930 -6.941 -4.558 1.00 87.06 102 ARG A CA 1
ATOM 846 C C . ARG A 1 102 ? -14.609 -8.059 -3.767 1.00 87.06 102 ARG A C 1
ATOM 848 O O . ARG A 1 102 ? -14.481 -9.236 -4.098 1.00 87.06 102 ARG A O 1
ATOM 855 N N . GLY A 1 103 ? -15.388 -7.683 -2.755 1.00 87.25 103 GLY A N 1
ATOM 856 C CA . GLY A 1 103 ? -16.170 -8.610 -1.933 1.00 87.25 103 GLY A CA 1
ATOM 857 C C . GLY A 1 103 ? -15.439 -9.117 -0.688 1.00 87.25 103 GLY A C 1
ATOM 858 O O . GLY A 1 103 ? -14.384 -8.616 -0.319 1.00 87.25 103 GLY A O 1
ATOM 859 N N . ILE A 1 104 ? -16.037 -10.109 -0.023 1.00 90.25 104 ILE A N 1
ATOM 860 C CA . ILE A 1 104 ? -15.608 -10.626 1.296 1.00 90.25 104 ILE A CA 1
ATOM 861 C C . ILE A 1 104 ? -15.291 -12.129 1.305 1.00 90.25 104 ILE A C 1
ATOM 863 O O . ILE A 1 104 ? -14.935 -12.681 2.347 1.00 90.25 104 ILE A O 1
ATOM 867 N N . ASN A 1 105 ? -15.451 -12.802 0.165 1.00 90.06 105 ASN A N 1
ATOM 868 C CA . ASN A 1 105 ? -15.356 -14.258 0.047 1.00 90.06 105 ASN A CA 1
ATOM 869 C C . ASN A 1 105 ? -13.912 -14.702 -0.227 1.00 90.06 105 ASN A C 1
ATOM 871 O O . ASN A 1 105 ? -13.645 -15.366 -1.225 1.00 90.06 105 ASN A O 1
ATOM 875 N N . TYR A 1 106 ? -12.996 -14.313 0.658 1.00 92.19 106 TYR A N 1
ATOM 876 C CA . TYR A 1 106 ? -11.581 -14.684 0.608 1.00 92.19 106 TYR A CA 1
ATOM 877 C C . TYR A 1 106 ? -11.211 -15.496 1.852 1.00 92.19 106 TYR A C 1
ATOM 879 O O . TYR A 1 106 ? -11.726 -15.238 2.944 1.00 92.19 106 TYR A O 1
ATOM 887 N N . ASP A 1 107 ? -10.333 -16.488 1.699 1.00 92.06 107 ASP A N 1
ATOM 888 C CA . ASP A 1 107 ? -9.992 -17.438 2.768 1.00 92.06 107 ASP A CA 1
ATOM 889 C C . ASP A 1 107 ? -9.368 -16.774 4.001 1.00 92.06 107 ASP A C 1
ATOM 891 O O . ASP A 1 107 ? -9.647 -17.168 5.134 1.00 92.06 107 ASP A O 1
ATOM 895 N N . ASP A 1 108 ? -8.579 -15.724 3.794 1.00 93.81 108 ASP A N 1
ATOM 896 C CA . ASP A 1 108 ? -7.959 -14.926 4.852 1.00 93.81 108 ASP A CA 1
ATOM 897 C C . ASP A 1 108 ? -8.956 -14.023 5.598 1.00 93.81 108 ASP A C 1
ATOM 899 O O . ASP A 1 108 ? -8.781 -13.760 6.787 1.00 93.81 108 ASP A O 1
ATOM 903 N N . LEU A 1 109 ? -10.038 -13.599 4.943 1.00 94.00 109 LEU A N 1
ATOM 904 C CA . LEU A 1 109 ? -11.125 -12.834 5.556 1.00 94.00 109 LEU A CA 1
ATOM 905 C C . LEU A 1 109 ? -12.182 -13.729 6.218 1.00 94.00 109 LEU A C 1
ATOM 907 O O . LEU A 1 109 ? -12.832 -13.306 7.178 1.00 94.00 109 LEU A O 1
ATOM 911 N N . ASN A 1 110 ? -12.344 -14.971 5.751 1.00 89.88 110 ASN A N 1
ATOM 912 C CA . ASN A 1 110 ? -13.365 -15.906 6.231 1.00 89.88 110 ASN A CA 1
ATOM 913 C C . ASN A 1 110 ? -13.311 -16.137 7.747 1.00 89.88 110 ASN A C 1
ATOM 915 O O . ASN A 1 110 ? -14.357 -16.173 8.393 1.00 89.88 110 ASN A O 1
ATOM 919 N N . ALA A 1 111 ? -12.109 -16.251 8.314 1.00 89.12 111 ALA A N 1
ATOM 920 C CA . ALA A 1 111 ? -11.915 -16.493 9.743 1.00 89.12 111 ALA A CA 1
ATOM 921 C C . ALA A 1 111 ? -11.959 -15.220 10.611 1.00 89.12 111 ALA A C 1
ATOM 923 O O . ALA A 1 111 ? -12.054 -15.318 11.834 1.00 89.12 111 ALA A O 1
ATOM 924 N N . LEU A 1 112 ? -11.859 -14.033 10.003 1.00 94.38 112 LEU A N 1
ATOM 925 C CA . LEU A 1 112 ? -11.702 -12.765 10.722 1.00 94.38 112 LEU A CA 1
ATOM 926 C C . LEU A 1 112 ? -13.002 -11.964 10.814 1.00 94.38 112 LEU A C 1
ATOM 928 O O . LEU A 1 112 ? -13.221 -11.258 11.797 1.00 94.38 112 LEU A O 1
ATOM 932 N N . LEU A 1 113 ? -13.860 -12.052 9.796 1.00 93.38 113 LEU A N 1
ATOM 933 C CA . LEU A 1 113 ? -15.072 -11.243 9.720 1.00 93.38 113 LEU A CA 1
ATOM 934 C C . LEU A 1 113 ? -16.169 -11.762 10.666 1.00 93.38 113 LEU A C 1
ATOM 936 O O . LEU A 1 113 ? -16.551 -12.932 10.567 1.00 93.38 113 LEU A O 1
ATOM 940 N N . PRO A 1 114 ? -16.755 -10.900 11.521 1.00 89.56 114 PRO A N 1
ATOM 941 C CA . PRO A 1 114 ? -17.902 -11.276 12.337 1.00 89.56 114 PRO A CA 1
ATOM 942 C C . PRO A 1 114 ? -19.089 -11.734 11.468 1.00 89.56 114 PRO A C 1
ATOM 944 O O . PRO A 1 114 ? -19.363 -11.112 10.435 1.00 89.56 114 PRO A O 1
ATOM 947 N N . PRO A 1 115 ? -19.863 -12.755 11.886 1.00 87.38 115 PRO A N 1
ATOM 948 C CA . PRO A 1 115 ? -21.028 -13.222 11.127 1.00 87.38 115 PRO A CA 1
ATOM 949 C C . PRO A 1 115 ? -22.042 -12.108 10.833 1.00 87.38 115 PRO A C 1
ATOM 951 O O . PRO A 1 115 ? -22.548 -12.004 9.718 1.00 87.38 115 PRO A O 1
ATOM 954 N N . ASN A 1 116 ? -22.279 -11.225 11.809 1.00 86.88 116 ASN A N 1
ATOM 955 C CA . ASN A 1 116 ? -23.205 -10.099 11.671 1.00 86.88 116 ASN A CA 1
ATOM 956 C C . ASN A 1 116 ? -22.752 -9.103 10.596 1.00 86.88 116 ASN A C 1
ATOM 958 O O . ASN A 1 116 ? -23.579 -8.621 9.824 1.00 86.88 116 ASN A O 1
ATOM 962 N N . PHE A 1 117 ? -21.444 -8.847 10.499 1.00 89.38 117 PHE A N 1
ATOM 963 C CA . PHE A 1 117 ? -20.885 -7.969 9.473 1.00 89.38 117 PHE A CA 1
ATOM 964 C C . PHE A 1 117 ? -21.131 -8.535 8.069 1.00 89.38 117 PHE A C 1
ATOM 966 O O . PHE A 1 117 ? -21.530 -7.803 7.171 1.00 89.38 117 PHE A O 1
ATOM 973 N N . ARG A 1 118 ? -20.970 -9.853 7.877 1.00 86.06 118 ARG A N 1
ATOM 974 C CA . ARG A 1 118 ? -21.208 -10.511 6.578 1.00 86.06 118 ARG A CA 1
ATOM 975 C C . ARG A 1 118 ? -22.641 -10.341 6.091 1.00 86.06 118 ARG A C 1
ATOM 977 O O . ARG A 1 118 ? -22.861 -10.049 4.918 1.00 86.06 118 ARG A O 1
ATOM 984 N N . LEU A 1 119 ? -23.606 -10.519 6.991 1.00 83.81 119 LEU A N 1
ATOM 985 C CA . LEU A 1 119 ? -25.023 -10.350 6.674 1.00 83.81 119 LEU A CA 1
ATOM 986 C C . LEU A 1 119 ? -25.316 -8.908 6.243 1.00 83.81 119 LEU A C 1
ATOM 988 O O . LEU A 1 119 ? -25.933 -8.697 5.202 1.00 83.81 119 LEU A O 1
ATOM 992 N N . GLN A 1 120 ? -24.811 -7.933 7.003 1.00 83.19 120 GLN A N 1
ATOM 993 C CA . GLN A 1 120 ? -24.993 -6.511 6.707 1.00 83.19 120 GLN A CA 1
ATOM 994 C C . GLN A 1 120 ? -24.312 -6.094 5.397 1.00 83.19 120 GLN A C 1
ATOM 996 O O . GLN A 1 120 ? -24.897 -5.354 4.604 1.00 83.19 120 GLN A O 1
ATOM 1001 N N . TYR A 1 121 ? -23.103 -6.594 5.141 1.00 83.75 121 TYR A N 1
ATOM 1002 C CA . TYR A 1 121 ? -22.356 -6.319 3.917 1.00 83.75 121 TYR A CA 1
ATOM 1003 C C . TYR A 1 121 ? -23.096 -6.839 2.679 1.00 83.75 121 TYR A C 1
ATOM 1005 O O . TYR A 1 121 ? -23.280 -6.098 1.719 1.00 83.75 121 TYR A O 1
ATOM 1013 N N . ASN A 1 122 ? -23.602 -8.075 2.727 1.00 80.06 122 ASN A N 1
ATOM 1014 C CA . ASN A 1 122 ? -24.351 -8.666 1.615 1.00 80.06 122 ASN A CA 1
ATOM 1015 C C . ASN A 1 122 ? -25.686 -7.955 1.339 1.00 80.06 122 ASN A C 1
ATOM 1017 O O . ASN A 1 122 ? -26.174 -8.003 0.215 1.00 80.06 122 ASN A O 1
ATOM 1021 N N . SER A 1 123 ? -26.278 -7.298 2.342 1.00 77.44 123 SER A N 1
ATOM 1022 C CA . SER A 1 123 ? -27.501 -6.503 2.166 1.00 77.44 123 SER A CA 1
ATOM 1023 C C . SER A 1 123 ? -27.272 -5.084 1.630 1.00 77.44 123 SER A C 1
ATOM 1025 O O . SER A 1 123 ? -28.232 -4.451 1.198 1.00 77.44 123 SER A O 1
ATOM 1027 N N . ASN A 1 124 ? -26.034 -4.574 1.645 1.00 71.50 124 ASN A N 1
ATOM 1028 C CA . ASN A 1 124 ? -25.706 -3.189 1.293 1.00 71.50 124 ASN A CA 1
ATOM 1029 C C . ASN A 1 124 ? -24.765 -3.117 0.077 1.00 71.50 124 ASN A C 1
ATOM 1031 O O . ASN A 1 124 ? -23.542 -3.104 0.223 1.00 71.50 124 ASN A O 1
ATOM 1035 N N . GLU A 1 125 ? -25.326 -2.968 -1.127 1.00 60.25 125 GLU A N 1
ATOM 1036 C CA . GLU A 1 125 ? -24.554 -2.852 -2.381 1.00 60.25 125 GLU A CA 1
ATOM 1037 C C . GLU A 1 125 ? -23.557 -1.675 -2.393 1.00 60.25 125 GLU A C 1
ATOM 1039 O O . GLU A 1 125 ? -22.497 -1.759 -3.009 1.00 60.25 125 GLU A O 1
ATOM 1044 N N . THR A 1 126 ? -23.835 -0.579 -1.682 1.00 56.41 126 THR A N 1
ATOM 1045 C CA . THR A 1 126 ? -22.938 0.589 -1.598 1.00 56.41 126 THR A CA 1
ATOM 1046 C C . THR A 1 126 ? -21.689 0.341 -0.750 1.00 56.41 126 THR A C 1
ATOM 1048 O O . THR A 1 126 ? -20.627 0.874 -1.075 1.00 56.41 126 THR A O 1
ATOM 1051 N N . ALA A 1 127 ? -21.775 -0.502 0.287 1.00 57.19 127 ALA A N 1
ATOM 1052 C CA . ALA A 1 127 ? -20.617 -0.928 1.081 1.00 57.19 127 ALA A CA 1
ATOM 1053 C C . ALA A 1 127 ? -19.710 -1.897 0.301 1.00 57.19 127 ALA A C 1
ATOM 1055 O O . ALA A 1 127 ? -18.522 -2.028 0.610 1.00 57.19 127 ALA A O 1
ATOM 1056 N N . ALA A 1 128 ? -20.241 -2.527 -0.755 1.00 59.69 128 ALA A N 1
ATOM 1057 C CA . ALA A 1 128 ? -19.520 -3.509 -1.556 1.00 59.69 128 ALA A CA 1
ATOM 1058 C C . ALA A 1 128 ? -18.319 -2.930 -2.330 1.00 59.69 128 ALA A C 1
ATOM 1060 O O . ALA A 1 128 ? -17.431 -3.675 -2.744 1.00 59.69 128 ALA A O 1
ATOM 1061 N N . ASN A 1 129 ? -18.259 -1.604 -2.497 1.00 72.00 129 ASN A N 1
ATOM 1062 C CA . ASN A 1 129 ? -17.239 -0.949 -3.316 1.00 72.00 129 ASN A CA 1
ATOM 1063 C C . ASN A 1 129 ? -15.925 -0.635 -2.580 1.00 72.00 129 ASN A C 1
ATOM 1065 O O . ASN A 1 129 ? -14.902 -0.500 -3.244 1.00 72.00 129 ASN A O 1
ATOM 1069 N N . ASN A 1 130 ? -15.925 -0.506 -1.247 1.00 87.31 130 ASN A N 1
ATOM 1070 C CA . ASN A 1 130 ? -14.714 -0.208 -0.470 1.00 87.31 130 ASN A CA 1
ATOM 1071 C C . ASN A 1 130 ? -14.751 -0.950 0.875 1.00 87.31 130 ASN A C 1
ATOM 1073 O O . ASN A 1 130 ? -15.161 -0.409 1.905 1.00 87.31 130 ASN A O 1
ATOM 1077 N N . LEU A 1 131 ? -14.346 -2.224 0.845 1.00 92.50 131 LEU A N 1
ATOM 1078 C CA . LEU A 1 131 ? -14.331 -3.088 2.026 1.00 92.50 131 LEU A CA 1
ATOM 1079 C C . LEU A 1 131 ? -13.473 -2.526 3.178 1.00 92.50 131 LEU A C 1
ATOM 1081 O O . LEU A 1 131 ? -13.959 -2.552 4.311 1.00 92.50 131 LEU A O 1
ATOM 1085 N N . PRO A 1 132 ? -12.251 -1.995 2.952 1.00 95.12 132 PRO A N 1
ATOM 1086 C CA . PRO A 1 132 ? -11.477 -1.366 4.022 1.00 95.12 132 PRO A CA 1
ATOM 1087 C C . PRO A 1 132 ? -12.273 -0.288 4.757 1.00 95.12 132 PRO A C 1
ATOM 1089 O O . PRO A 1 132 ? -12.332 -0.286 5.986 1.00 95.12 132 PRO A O 1
ATOM 1092 N N . LEU A 1 133 ? -12.941 0.602 4.021 1.00 93.56 133 LEU A N 1
ATOM 1093 C CA . LEU A 1 133 ? -13.718 1.677 4.627 1.00 93.56 133 LEU A CA 1
ATOM 1094 C C . LEU A 1 133 ? -14.925 1.147 5.416 1.00 93.56 133 LEU A C 1
ATOM 1096 O O . LEU A 1 133 ? -15.177 1.625 6.522 1.00 93.56 133 LEU A O 1
ATOM 1100 N N . ALA A 1 134 ? -15.620 0.129 4.903 1.00 92.88 134 ALA A N 1
ATOM 1101 C CA . ALA A 1 134 ? -16.708 -0.532 5.626 1.00 92.88 134 ALA A CA 1
ATOM 1102 C C . ALA A 1 134 ? -16.221 -1.158 6.948 1.00 92.88 134 ALA A C 1
ATOM 1104 O O . ALA A 1 134 ? -16.881 -1.038 7.979 1.00 92.88 134 ALA A O 1
ATOM 1105 N N . LEU A 1 135 ? -15.031 -1.766 6.949 1.00 94.88 135 LEU A N 1
ATOM 1106 C CA . LEU A 1 135 ? -14.415 -2.301 8.165 1.00 94.88 135 LEU A CA 1
ATOM 1107 C C . LEU A 1 135 ? -13.992 -1.199 9.140 1.00 94.88 135 LEU A C 1
ATOM 1109 O O . LEU A 1 135 ? -14.157 -1.366 10.345 1.00 94.88 135 LEU A O 1
ATOM 1113 N N . ALA A 1 136 ? -13.488 -0.062 8.654 1.00 95.44 136 ALA A N 1
ATOM 1114 C CA . ALA A 1 136 ? -13.184 1.088 9.507 1.00 95.44 136 ALA A CA 1
ATOM 1115 C C . ALA A 1 136 ? -14.439 1.649 10.192 1.00 95.44 136 ALA A C 1
ATOM 1117 O O . ALA A 1 136 ? -14.404 1.958 11.384 1.00 95.44 136 ALA A O 1
ATOM 1118 N N . GLN A 1 137 ? -15.554 1.725 9.462 1.00 92.75 137 GLN A N 1
ATOM 1119 C CA . GLN A 1 137 ? -16.850 2.123 10.014 1.00 92.75 137 GLN A CA 1
ATOM 1120 C C . GLN A 1 137 ? -17.344 1.127 11.067 1.00 92.75 137 GLN A C 1
ATOM 1122 O O . GLN A 1 137 ? -17.726 1.546 12.157 1.00 92.75 137 GLN A O 1
ATOM 1127 N N . GLU A 1 138 ? -17.272 -0.177 10.787 1.00 93.31 138 GLU A N 1
ATOM 1128 C CA . GLU A 1 138 ? -17.644 -1.216 11.754 1.00 93.31 138 GLU A CA 1
ATOM 1129 C C . GLU A 1 138 ? -16.788 -1.123 13.024 1.00 93.31 138 GLU A C 1
ATOM 1131 O O . GLU A 1 138 ? -17.322 -1.112 14.131 1.00 93.31 138 GLU A O 1
ATOM 1136 N N . MET A 1 139 ? -15.466 -0.968 12.889 1.00 95.25 139 MET A N 1
ATOM 1137 C CA . MET A 1 139 ? -14.578 -0.763 14.038 1.00 95.25 139 MET A CA 1
ATOM 1138 C C . MET A 1 139 ? -15.009 0.449 14.872 1.00 95.25 139 MET A C 1
ATOM 1140 O O . MET A 1 139 ? -15.103 0.343 16.095 1.00 95.25 139 MET A O 1
ATOM 1144 N N . GLN A 1 140 ? -15.329 1.576 14.231 1.00 95.12 140 GLN A N 1
ATOM 1145 C CA . GLN A 1 140 ? -15.780 2.784 14.922 1.00 95.12 140 GLN A CA 1
ATOM 1146 C C . GLN A 1 140 ? -17.102 2.574 15.674 1.00 95.12 140 GLN A C 1
ATOM 1148 O O . GLN A 1 140 ? -17.230 2.994 16.826 1.00 95.12 140 GLN A O 1
ATOM 1153 N N . LEU A 1 141 ? -18.074 1.908 15.044 1.00 94.25 141 LEU A N 1
ATOM 1154 C CA . LEU A 1 141 ? -19.367 1.592 15.655 1.00 94.25 141 LEU A CA 1
ATOM 1155 C C . LEU A 1 141 ? -19.190 0.730 16.908 1.00 94.25 141 LEU A C 1
ATOM 1157 O O . LEU A 1 141 ? -19.789 1.017 17.945 1.00 94.25 141 LEU A O 1
ATOM 1161 N N . ARG A 1 142 ? -18.316 -0.279 16.846 1.00 93.88 142 ARG A N 1
ATOM 1162 C CA . ARG A 1 142 ? -18.008 -1.135 17.998 1.00 93.88 142 ARG A CA 1
ATOM 1163 C C . ARG A 1 142 ? -17.321 -0.368 19.120 1.00 93.88 142 ARG A C 1
ATOM 1165 O O . ARG A 1 142 ? -17.711 -0.512 20.274 1.00 93.88 142 ARG A O 1
ATOM 1172 N N . LEU A 1 143 ? -16.347 0.492 18.811 1.00 95.06 143 LEU A N 1
ATOM 1173 C CA . LEU A 1 143 ? -15.709 1.326 19.836 1.00 95.06 143 LEU A CA 1
ATOM 1174 C C . LEU A 1 143 ? -16.712 2.249 20.540 1.00 95.06 143 LEU A C 1
ATOM 1176 O O . LEU A 1 143 ? -16.626 2.407 21.756 1.00 95.06 143 LEU A O 1
ATOM 1180 N N . LEU A 1 144 ? -17.667 2.825 19.801 1.00 96.19 144 LEU A N 1
ATOM 1181 C CA . LEU A 1 144 ? -18.730 3.652 20.378 1.00 96.19 144 LEU A CA 1
ATOM 1182 C C . LEU A 1 144 ? -19.634 2.847 21.318 1.00 96.19 144 LEU A C 1
ATOM 1184 O O . LEU A 1 144 ? -19.931 3.316 22.413 1.00 96.19 144 LEU A O 1
ATOM 1188 N N . GLN A 1 145 ? -20.024 1.630 20.928 1.00 94.56 145 GLN A N 1
ATOM 1189 C CA . GLN A 1 145 ? -20.806 0.729 21.784 1.00 94.56 145 GLN A CA 1
ATOM 1190 C C . GLN A 1 145 ? -20.060 0.416 23.085 1.00 94.56 145 GLN A C 1
ATOM 1192 O O . GLN A 1 145 ? -20.581 0.660 24.168 1.00 94.56 145 GLN A O 1
ATOM 1197 N N . TYR A 1 146 ? -18.795 -0.003 23.000 1.00 94.56 146 TYR A N 1
ATOM 1198 C CA . TYR A 1 146 ? -17.999 -0.320 24.190 1.00 94.56 146 TYR A CA 1
ATOM 1199 C C . TYR A 1 146 ? -17.713 0.891 25.080 1.00 94.56 146 TYR A C 1
ATOM 1201 O O . TYR A 1 146 ? -17.506 0.731 26.284 1.00 94.56 146 TYR A O 1
ATOM 1209 N N . GLN A 1 147 ? -17.685 2.098 24.517 1.00 95.81 147 GLN A N 1
ATOM 1210 C CA . GLN A 1 147 ? -17.620 3.318 25.312 1.00 95.81 147 GLN A CA 1
ATOM 1211 C C . GLN A 1 147 ? -18.937 3.560 26.063 1.00 95.81 147 GLN A C 1
ATOM 1213 O O . GLN A 1 147 ? -18.901 3.864 27.254 1.00 95.81 147 GLN A O 1
ATOM 1218 N N . ALA A 1 148 ? -20.084 3.390 25.396 1.00 95.44 148 ALA A N 1
ATOM 1219 C CA . ALA A 1 148 ? -21.406 3.520 26.013 1.00 95.44 148 ALA A CA 1
ATOM 1220 C C . ALA A 1 148 ? -21.616 2.495 27.144 1.00 95.44 148 ALA A C 1
ATOM 1222 O O . ALA A 1 148 ? -22.143 2.841 28.199 1.00 95.44 148 ALA A O 1
ATOM 1223 N N . ASP A 1 149 ? -21.119 1.273 26.953 1.00 94.44 149 ASP A N 1
ATOM 1224 C CA . ASP A 1 149 ? -21.194 0.178 27.928 1.00 94.44 149 ASP A CA 1
ATOM 1225 C C . ASP A 1 149 ? -20.171 0.311 29.077 1.00 94.44 149 ASP A C 1
ATOM 1227 O O . ASP A 1 149 ? -20.108 -0.531 29.973 1.00 94.44 149 ASP A O 1
ATOM 1231 N N . GLY A 1 150 ? -19.327 1.350 29.062 1.00 94.44 150 GLY A N 1
ATOM 1232 C CA . GLY A 1 150 ? -18.302 1.593 30.082 1.00 94.44 150 GLY A CA 1
ATOM 1233 C C . GLY A 1 150 ? -17.083 0.661 30.012 1.00 94.44 150 GLY A C 1
ATOM 1234 O O . GLY A 1 150 ? -16.210 0.718 30.884 1.00 94.44 150 GLY A O 1
ATOM 1235 N N . ALA A 1 151 ? -16.982 -0.175 28.975 1.00 94.38 151 ALA A N 1
ATOM 1236 C CA . ALA A 1 151 ? -15.840 -1.058 28.736 1.00 94.38 151 ALA A CA 1
ATOM 1237 C C . ALA A 1 151 ? -14.595 -0.299 28.232 1.00 94.38 151 ALA A C 1
ATOM 1239 O O . ALA A 1 151 ? -13.466 -0.774 28.410 1.00 94.38 151 ALA A O 1
ATOM 1240 N N . LEU A 1 152 ? -14.784 0.881 27.631 1.00 94.88 152 LEU A N 1
ATOM 1241 C CA . LEU A 1 152 ? -13.720 1.794 27.208 1.00 94.88 152 LEU A CA 1
ATOM 1242 C C . LEU A 1 152 ? -13.807 3.138 27.935 1.00 94.88 152 LEU A C 1
ATOM 1244 O O . LEU A 1 152 ? -14.819 3.830 27.893 1.00 94.88 152 LEU A O 1
ATOM 1248 N N . GLU A 1 153 ? -12.696 3.546 28.544 1.00 94.31 153 GLU A N 1
ATOM 1249 C CA . GLU A 1 153 ? -12.530 4.903 29.068 1.00 94.31 153 GLU A CA 1
ATOM 1250 C C . GLU A 1 153 ? -12.340 5.908 27.919 1.00 94.31 153 GLU A C 1
ATOM 1252 O O . GLU A 1 153 ? -11.695 5.582 26.920 1.00 94.31 153 GLU A O 1
ATOM 1257 N N . SER A 1 154 ? -12.808 7.150 28.081 1.00 95.31 154 SER A N 1
ATOM 1258 C CA . SER A 1 154 ? -12.683 8.232 27.090 1.00 95.31 154 SER A CA 1
ATOM 1259 C C . SER A 1 154 ? -11.262 8.425 26.551 1.00 95.31 154 SER A C 1
ATOM 1261 O O . SER A 1 154 ? -11.086 8.632 25.352 1.00 95.31 154 SER A O 1
ATOM 1263 N N . THR A 1 155 ? -10.241 8.303 27.406 1.00 93.50 155 THR A N 1
ATOM 1264 C CA . THR A 1 155 ? -8.831 8.391 26.996 1.00 93.50 155 THR A CA 1
ATOM 1265 C C . THR A 1 155 ? -8.459 7.268 26.023 1.00 93.50 155 THR A C 1
ATOM 1267 O O . THR A 1 155 ? -7.887 7.513 24.962 1.00 93.50 155 THR A O 1
ATOM 1270 N N . THR A 1 156 ? -8.826 6.027 26.355 1.00 93.38 156 THR A N 1
ATOM 1271 C CA . THR A 1 156 ? -8.545 4.848 25.520 1.00 93.38 156 THR A CA 1
ATOM 1272 C C . THR A 1 156 ? -9.349 4.893 24.224 1.00 93.38 156 THR A C 1
ATOM 1274 O O . THR A 1 156 ? -8.807 4.611 23.157 1.00 93.38 156 THR A O 1
ATOM 1277 N N . PHE A 1 157 ? -10.617 5.305 24.298 1.00 96.50 157 PHE A N 1
ATOM 1278 C CA . PHE A 1 157 ? -11.458 5.529 23.127 1.00 96.50 157 PHE A CA 1
ATOM 1279 C C . PHE A 1 157 ? -10.819 6.547 22.174 1.00 96.50 157 PHE A C 1
ATOM 1281 O O . PHE A 1 157 ? -10.672 6.256 20.991 1.00 96.50 157 PHE A O 1
ATOM 1288 N N . GLY A 1 158 ? -10.356 7.694 22.684 1.00 95.81 158 GLY A N 1
ATOM 1289 C CA . GLY A 1 158 ? -9.677 8.712 21.880 1.00 95.81 158 GLY A CA 1
ATOM 1290 C C . GLY A 1 158 ? -8.415 8.190 21.185 1.00 95.81 158 GLY A C 1
ATOM 1291 O O . GLY A 1 158 ? -8.214 8.453 19.999 1.00 95.81 158 GLY A O 1
ATOM 1292 N N . LEU A 1 159 ? -7.597 7.394 21.887 1.00 95.56 159 LEU A N 1
ATOM 1293 C CA . LEU A 1 159 ? -6.410 6.753 21.308 1.00 95.56 159 LEU A CA 1
ATOM 1294 C C . LEU A 1 159 ? -6.773 5.783 20.174 1.00 95.56 159 LEU A C 1
ATOM 1296 O O . LEU A 1 159 ? -6.148 5.816 19.114 1.00 95.56 159 LEU A O 1
ATOM 1300 N N . LEU A 1 160 ? -7.778 4.928 20.383 1.00 96.75 160 LEU A N 1
ATOM 1301 C CA . LEU A 1 160 ? -8.209 3.954 19.378 1.00 96.75 160 LEU A CA 1
ATOM 1302 C C . LEU A 1 160 ? -8.876 4.632 18.174 1.00 96.75 160 LEU A C 1
ATOM 1304 O O . LEU A 1 160 ? -8.567 4.290 17.033 1.00 96.75 160 LEU A O 1
ATOM 1308 N N . ASN A 1 161 ? -9.696 5.654 18.410 1.00 96.31 161 ASN A N 1
ATOM 1309 C CA . ASN A 1 161 ? -10.286 6.484 17.364 1.00 96.31 161 ASN A CA 1
ATOM 1310 C C . ASN A 1 161 ? -9.199 7.140 16.495 1.00 96.31 161 ASN A C 1
ATOM 1312 O O . ASN A 1 161 ? -9.252 7.065 15.272 1.00 96.31 161 ASN A O 1
ATOM 1316 N N . GLY A 1 162 ? -8.147 7.689 17.116 1.00 96.81 162 GLY A N 1
ATOM 1317 C CA . GLY A 1 162 ? -6.991 8.223 16.390 1.00 96.81 162 GLY A CA 1
ATOM 1318 C C . GLY A 1 162 ? -6.276 7.171 15.534 1.00 96.81 162 GLY A C 1
ATOM 1319 O O . GLY A 1 162 ? -5.872 7.462 14.409 1.00 96.81 162 GLY A O 1
ATOM 1320 N N . THR A 1 163 ? -6.163 5.926 16.017 1.00 96.12 163 THR A N 1
ATOM 1321 C CA . THR A 1 163 ? -5.595 4.842 15.198 1.00 96.12 163 THR A CA 1
ATOM 1322 C C . THR A 1 163 ? -6.476 4.463 14.010 1.00 96.12 163 THR A C 1
ATOM 1324 O O . THR A 1 163 ? -5.929 4.202 12.943 1.00 96.12 163 THR A O 1
ATOM 1327 N N . ILE A 1 164 ? -7.808 4.489 14.144 1.00 97.12 164 ILE A N 1
ATOM 1328 C CA . ILE A 1 164 ? -8.725 4.264 13.015 1.00 97.12 164 ILE A CA 1
ATOM 1329 C C . ILE A 1 164 ? -8.583 5.385 11.981 1.00 97.12 164 ILE A C 1
ATOM 1331 O O . ILE A 1 164 ? -8.437 5.089 10.797 1.00 97.12 164 ILE A O 1
ATOM 1335 N N . SER A 1 165 ? -8.535 6.651 12.408 1.00 97.12 165 SER A N 1
ATOM 1336 C CA . SER A 1 165 ? -8.288 7.778 11.496 1.00 97.12 165 SER A CA 1
ATOM 1337 C C . SER A 1 165 ? -6.977 7.606 10.726 1.00 97.12 165 SER A C 1
ATOM 1339 O O . SER A 1 165 ? -6.967 7.716 9.504 1.00 97.12 165 SER A O 1
ATOM 1341 N N . SER A 1 166 ? -5.890 7.228 11.410 1.00 96.94 166 SER A N 1
ATOM 1342 C CA . SER A 1 166 ? -4.600 6.956 10.762 1.00 96.94 166 SER A CA 1
ATOM 1343 C C . SER A 1 166 ? -4.666 5.785 9.773 1.00 96.94 166 SER A C 1
ATOM 1345 O O . SER A 1 166 ? -4.030 5.822 8.721 1.00 96.94 166 SER A O 1
ATOM 1347 N N . LEU A 1 167 ? -5.434 4.733 10.070 1.00 97.88 167 LEU A N 1
ATOM 1348 C CA . LEU A 1 167 ? -5.657 3.639 9.122 1.00 97.88 167 LEU A CA 1
ATOM 1349 C C . LEU A 1 167 ? -6.361 4.141 7.848 1.00 97.88 167 LEU A C 1
ATOM 1351 O O . LEU A 1 167 ? -5.887 3.855 6.750 1.00 97.88 167 LEU A O 1
ATOM 1355 N N . VAL A 1 168 ? -7.411 4.956 7.981 1.00 97.38 168 VAL A N 1
ATOM 1356 C CA . VAL A 1 168 ? -8.138 5.552 6.842 1.00 97.38 168 VAL A CA 1
ATOM 1357 C C . VAL A 1 168 ? -7.264 6.523 6.032 1.00 97.38 168 VAL A C 1
ATOM 1359 O O . VAL A 1 168 ? -7.320 6.533 4.800 1.00 97.38 168 VAL A O 1
ATOM 1362 N N . GLU A 1 169 ? -6.402 7.300 6.689 1.00 97.56 169 GLU A N 1
ATOM 1363 C CA . GLU A 1 169 ? -5.401 8.137 6.011 1.00 97.56 169 GLU A CA 1
ATOM 1364 C C . GLU A 1 169 ? -4.432 7.285 5.176 1.00 97.56 169 GLU A C 1
ATOM 1366 O O . GLU A 1 169 ? -4.167 7.603 4.015 1.00 97.56 169 GLU A O 1
ATOM 1371 N N . ASN A 1 170 ? -3.955 6.160 5.725 1.00 97.69 170 ASN A N 1
ATOM 1372 C CA . ASN A 1 170 ? -3.106 5.230 4.980 1.00 97.69 170 ASN A CA 1
ATOM 1373 C C . ASN A 1 170 ? -3.844 4.631 3.773 1.00 97.69 170 ASN A C 1
ATOM 1375 O O . ASN A 1 170 ? -3.245 4.538 2.705 1.00 97.69 170 ASN A O 1
ATOM 1379 N N . LEU A 1 171 ? -5.128 4.269 3.904 1.00 97.19 171 LEU A N 1
ATOM 1380 C CA . LEU A 1 171 ? -5.946 3.793 2.777 1.00 97.19 171 LEU A CA 1
ATOM 1381 C C . LEU A 1 171 ? -5.987 4.816 1.638 1.00 97.19 171 LEU A C 1
ATOM 1383 O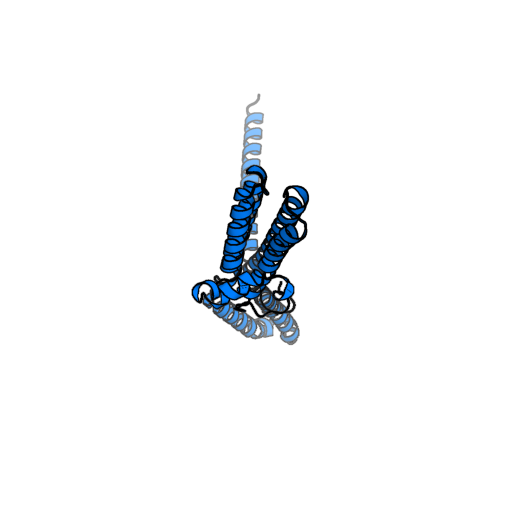 O . LEU A 1 171 ? -5.745 4.453 0.492 1.00 97.19 171 LEU A O 1
ATOM 1387 N N . THR A 1 172 ? -6.203 6.094 1.954 1.00 96.69 172 THR A N 1
ATOM 1388 C CA . THR A 1 172 ? -6.170 7.173 0.950 1.00 96.69 172 THR A CA 1
ATOM 1389 C C . THR A 1 172 ? -4.819 7.222 0.225 1.00 96.69 172 THR A C 1
ATOM 1391 O O . THR A 1 172 ? -4.754 7.424 -0.988 1.00 96.69 172 THR A O 1
ATOM 1394 N N . ALA A 1 173 ? -3.716 7.016 0.948 1.00 97.19 173 ALA A N 1
ATOM 1395 C CA . ALA A 1 173 ? -2.384 6.986 0.352 1.00 97.19 173 ALA A CA 1
ATOM 1396 C C . ALA A 1 173 ? -2.156 5.742 -0.531 1.00 97.19 173 ALA A C 1
ATOM 1398 O O . ALA A 1 173 ? -1.586 5.871 -1.616 1.00 97.19 173 ALA A O 1
ATOM 1399 N N . PHE A 1 174 ? -2.651 4.567 -0.124 1.00 97.12 174 PHE A N 1
ATOM 1400 C CA . PHE A 1 174 ? -2.659 3.359 -0.959 1.00 97.12 174 PHE A CA 1
ATOM 1401 C C . PHE A 1 174 ? -3.437 3.585 -2.260 1.00 97.12 174 PHE A C 1
ATOM 1403 O O . PHE A 1 174 ? -2.918 3.320 -3.346 1.00 97.12 174 PHE A O 1
ATOM 1410 N N . GLU A 1 175 ? -4.646 4.143 -2.158 1.00 95.38 175 GLU A N 1
ATOM 1411 C CA . GLU A 1 175 ? -5.483 4.485 -3.309 1.00 95.38 175 GLU A CA 1
ATOM 1412 C C . GLU A 1 175 ? -4.776 5.476 -4.225 1.00 95.38 175 GLU A C 1
ATOM 1414 O O . GLU A 1 175 ? -4.771 5.284 -5.439 1.00 95.38 175 GLU A O 1
ATOM 1419 N N . ARG A 1 176 ? -4.109 6.495 -3.674 1.00 95.38 176 ARG A N 1
ATOM 1420 C CA . ARG A 1 176 ? -3.326 7.442 -4.470 1.00 95.38 176 ARG A CA 1
ATOM 1421 C C . ARG A 1 176 ? -2.251 6.721 -5.279 1.00 95.38 176 ARG A C 1
ATOM 1423 O O . ARG A 1 176 ? -2.166 6.952 -6.481 1.00 95.38 176 ARG A O 1
ATOM 1430 N N . ILE A 1 177 ? -1.462 5.833 -4.674 1.00 94.69 177 ILE A N 1
ATOM 1431 C CA . ILE A 1 177 ? -0.428 5.082 -5.406 1.00 94.69 177 ILE A CA 1
ATOM 1432 C C . ILE A 1 177 ? -1.061 4.236 -6.523 1.00 94.69 177 ILE A C 1
ATOM 1434 O O . ILE A 1 177 ? -0.604 4.312 -7.665 1.00 94.69 177 ILE A O 1
ATOM 1438 N N . GLY A 1 178 ? -2.129 3.489 -6.229 1.00 91.31 178 GLY A N 1
ATOM 1439 C CA . GLY A 1 178 ? -2.776 2.601 -7.204 1.00 91.31 178 GLY A CA 1
ATOM 1440 C C . GLY A 1 178 ? -3.523 3.328 -8.331 1.00 91.31 178 GLY A C 1
ATOM 1441 O O . GLY A 1 178 ? -3.522 2.871 -9.469 1.00 91.31 178 GLY A O 1
ATOM 1442 N N . THR A 1 179 ? -4.132 4.481 -8.046 1.00 90.56 179 THR A N 1
ATOM 1443 C CA . THR A 1 179 ? -4.996 5.210 -8.998 1.00 90.56 179 THR A CA 1
ATOM 1444 C C . THR A 1 179 ? -4.296 6.334 -9.752 1.00 90.56 179 THR A C 1
ATOM 1446 O O . THR A 1 179 ? -4.829 6.820 -10.748 1.00 90.56 179 THR A O 1
ATOM 1449 N N . THR A 1 180 ? -3.096 6.742 -9.326 1.00 90.88 180 THR A N 1
ATOM 1450 C CA . THR A 1 180 ? -2.315 7.791 -10.001 1.00 90.88 180 THR A CA 1
ATOM 1451 C C . THR A 1 180 ? -1.027 7.227 -10.605 1.00 90.88 180 THR A C 1
ATOM 1453 O O . THR A 1 180 ? 0.057 7.514 -10.101 1.00 90.88 180 THR A O 1
ATOM 1456 N N . PRO A 1 181 ? -1.090 6.384 -11.659 1.00 89.50 181 PRO A N 1
ATOM 1457 C CA . PRO A 1 181 ? 0.097 5.827 -12.316 1.00 89.50 181 PRO A CA 1
ATOM 1458 C C . PRO A 1 181 ? 0.972 6.913 -12.959 1.00 89.50 181 PRO A C 1
ATOM 1460 O O . PRO A 1 181 ? 0.524 8.042 -13.183 1.00 89.50 181 PRO A O 1
ATOM 1463 N N . ILE A 1 182 ? 2.226 6.577 -13.284 1.00 88.38 182 ILE A N 1
ATOM 1464 C CA . ILE A 1 182 ? 3.081 7.470 -14.078 1.00 88.38 182 ILE A CA 1
ATOM 1465 C C . ILE A 1 182 ? 2.366 7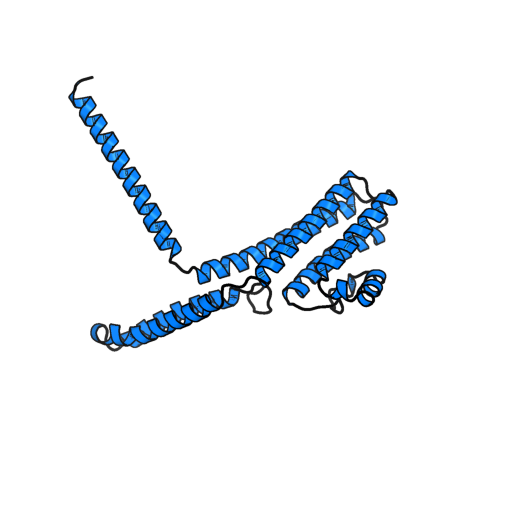.730 -15.418 1.00 88.38 182 ILE A C 1
ATOM 1467 O O . ILE A 1 182 ? 1.825 6.790 -16.007 1.00 88.38 182 ILE A O 1
ATOM 1471 N N . PRO A 1 183 ? 2.315 8.983 -15.916 1.00 90.38 183 PRO A N 1
ATOM 1472 C CA . PRO A 1 183 ? 1.557 9.304 -17.119 1.00 90.38 183 PRO A CA 1
ATOM 1473 C C . PRO A 1 183 ? 1.904 8.387 -18.297 1.00 90.38 183 PRO A C 1
ATOM 1475 O O . PRO A 1 183 ? 3.060 8.289 -18.706 1.00 90.38 183 PRO A O 1
ATOM 1478 N N . LEU A 1 184 ? 0.887 7.761 -18.894 1.00 88.00 184 LEU A N 1
ATOM 1479 C CA . LEU A 1 184 ? 1.076 6.783 -19.969 1.00 88.00 184 LEU A CA 1
ATOM 1480 C C . LEU A 1 184 ? 1.876 7.351 -21.152 1.00 88.00 184 LEU A C 1
ATOM 1482 O O . LEU A 1 184 ? 2.760 6.681 -21.682 1.00 88.00 184 LEU A O 1
ATOM 1486 N N . ALA A 1 185 ? 1.609 8.604 -21.535 1.00 90.19 185 ALA A N 1
ATOM 1487 C CA . ALA A 1 185 ? 2.337 9.282 -22.606 1.00 90.19 185 ALA A CA 1
ATOM 1488 C C . ALA A 1 185 ? 3.847 9.356 -22.325 1.00 90.19 185 ALA A C 1
ATOM 1490 O O . ALA A 1 185 ? 4.652 9.172 -23.235 1.00 90.19 185 ALA A O 1
ATOM 1491 N N . TYR A 1 186 ? 4.236 9.560 -21.063 1.00 88.44 186 TYR A N 1
ATOM 1492 C CA . TYR A 1 186 ? 5.638 9.566 -20.661 1.00 88.44 186 TYR A CA 1
ATOM 1493 C C . TYR A 1 186 ? 6.274 8.177 -20.832 1.00 88.44 186 TYR A C 1
ATOM 1495 O O . TYR A 1 186 ? 7.339 8.075 -21.440 1.00 88.44 186 TYR A O 1
ATOM 1503 N N . ASN A 1 187 ? 5.598 7.107 -20.395 1.00 87.88 187 ASN A N 1
ATOM 1504 C CA . ASN A 1 187 ? 6.078 5.728 -20.565 1.00 87.88 187 ASN A CA 1
ATOM 1505 C C . ASN A 1 187 ? 6.225 5.342 -22.050 1.00 87.88 187 ASN A C 1
ATOM 1507 O O . ASN A 1 187 ? 7.234 4.754 -22.443 1.00 87.88 187 ASN A O 1
ATOM 1511 N N . ILE A 1 188 ? 5.254 5.709 -22.894 1.00 90.69 188 ILE A N 1
ATOM 1512 C CA . ILE A 1 188 ? 5.302 5.439 -24.339 1.00 90.69 188 ILE A CA 1
ATOM 1513 C C . ILE A 1 188 ? 6.457 6.202 -24.996 1.00 90.69 188 ILE A C 1
ATOM 1515 O O . ILE A 1 188 ? 7.266 5.600 -25.707 1.00 90.69 188 ILE A O 1
ATOM 1519 N N . HIS A 1 189 ? 6.565 7.509 -24.747 1.00 92.62 189 HIS A N 1
ATOM 1520 C CA . HIS A 1 189 ? 7.614 8.328 -25.349 1.00 92.62 189 HIS A CA 1
ATOM 1521 C C . HIS A 1 189 ? 9.011 7.910 -24.897 1.00 92.62 189 HIS A C 1
ATOM 1523 O O . HIS A 1 189 ? 9.920 7.862 -25.724 1.00 92.62 189 HIS A O 1
ATOM 1529 N N . LEU A 1 190 ? 9.196 7.549 -23.624 1.00 90.44 190 LEU A N 1
ATOM 1530 C CA . LEU A 1 190 ? 10.493 7.083 -23.144 1.00 90.44 190 LEU A CA 1
ATOM 1531 C C . LEU A 1 190 ? 10.930 5.801 -23.866 1.00 90.44 190 LEU A C 1
ATOM 1533 O O . LEU A 1 190 ? 12.058 5.736 -24.355 1.00 90.44 190 LEU A O 1
ATOM 1537 N N . LYS A 1 191 ? 10.025 4.824 -24.024 1.00 90.75 191 LYS A N 1
ATOM 1538 C CA . LYS A 1 191 ? 10.309 3.591 -24.777 1.00 90.75 191 LYS A CA 1
ATOM 1539 C C . LYS A 1 191 ? 10.654 3.871 -26.240 1.00 90.75 191 LYS A C 1
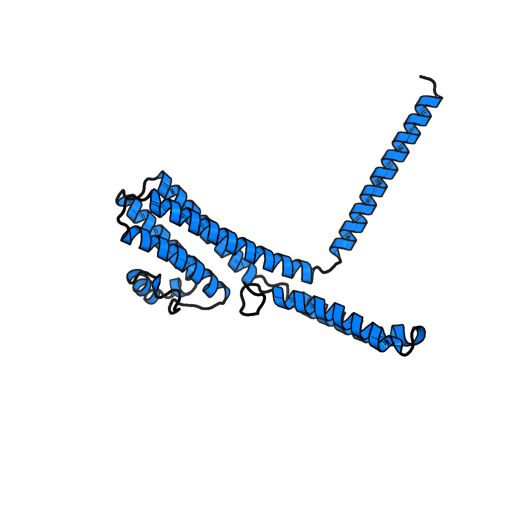ATOM 1541 O O . LYS A 1 191 ? 11.602 3.284 -26.765 1.00 90.75 191 LYS A O 1
ATOM 1546 N N . GLN A 1 192 ? 9.934 4.784 -26.896 1.00 94.81 192 GLN A N 1
ATOM 1547 C CA . GLN A 1 192 ? 10.233 5.205 -28.272 1.00 94.81 192 GLN A CA 1
ATOM 1548 C C . GLN A 1 192 ? 11.631 5.827 -28.380 1.00 94.81 192 GLN A C 1
ATOM 1550 O O . GLN A 1 192 ? 12.399 5.450 -29.263 1.00 94.81 192 GLN A O 1
ATOM 1555 N N . VAL A 1 193 ? 11.986 6.734 -27.465 1.00 94.19 193 VAL A N 1
ATOM 1556 C CA . VAL A 1 193 ? 13.296 7.401 -27.452 1.00 94.19 193 VAL A CA 1
ATOM 1557 C C . VAL A 1 193 ? 14.427 6.404 -27.203 1.00 94.19 193 VAL A C 1
ATOM 1559 O O . VAL A 1 193 ? 15.400 6.416 -27.954 1.00 94.19 193 VAL A O 1
ATOM 1562 N N . ILE A 1 194 ? 14.297 5.512 -26.213 1.00 92.56 194 ILE A N 1
ATOM 1563 C CA . ILE A 1 194 ? 15.296 4.465 -25.934 1.00 92.56 194 ILE A CA 1
ATOM 1564 C C . ILE A 1 194 ? 15.485 3.561 -27.157 1.00 92.56 194 ILE A C 1
ATOM 1566 O O . ILE A 1 194 ? 16.618 3.272 -27.544 1.00 92.56 194 ILE A O 1
ATOM 1570 N N . THR A 1 195 ? 14.388 3.161 -27.802 1.00 94.56 195 THR A N 1
ATOM 1571 C CA . THR A 1 195 ? 14.424 2.300 -28.992 1.00 94.56 195 THR A CA 1
ATOM 1572 C C . THR A 1 195 ? 15.129 2.990 -30.158 1.00 94.56 195 THR A C 1
ATOM 1574 O O . THR A 1 195 ? 16.059 2.427 -30.733 1.00 94.56 195 THR A O 1
ATOM 1577 N N . LEU A 1 196 ? 14.739 4.226 -30.487 1.00 96.06 196 LEU A N 1
ATOM 1578 C CA . LEU A 1 196 ? 15.365 5.000 -31.564 1.00 96.06 196 LEU A CA 1
ATOM 1579 C C . LEU A 1 196 ? 16.848 5.262 -31.286 1.00 96.06 196 LEU A C 1
ATOM 1581 O O . LEU A 1 196 ? 17.668 5.148 -32.194 1.00 96.06 196 LEU A O 1
ATOM 1585 N N . TYR A 1 197 ? 17.202 5.562 -30.035 1.00 94.25 197 TYR A N 1
ATOM 1586 C CA . TYR A 1 197 ? 18.589 5.747 -29.622 1.00 94.25 197 TYR A CA 1
ATOM 1587 C C . TYR A 1 197 ? 19.414 4.469 -29.826 1.00 94.25 197 TYR A C 1
ATOM 1589 O O . TYR A 1 197 ? 20.468 4.515 -30.458 1.00 94.25 197 TYR A O 1
ATOM 1597 N N . CYS A 1 198 ? 18.908 3.318 -29.375 1.00 93.75 198 CYS A N 1
ATOM 1598 C CA . CYS A 1 198 ? 19.584 2.033 -29.547 1.00 93.75 198 CYS A CA 1
ATOM 1599 C C . CYS A 1 198 ? 19.727 1.628 -31.023 1.00 93.75 198 CYS A C 1
ATOM 1601 O O . CYS A 1 198 ? 20.742 1.044 -31.388 1.00 93.75 198 CYS A O 1
ATOM 1603 N N . LEU A 1 199 ? 18.754 1.961 -31.880 1.00 95.56 199 LEU A N 1
ATOM 1604 C CA . LEU A 1 199 ? 18.830 1.712 -33.327 1.00 95.56 199 LEU A CA 1
ATOM 1605 C C . LEU A 1 199 ? 19.815 2.646 -34.044 1.00 95.56 199 LEU A C 1
ATOM 1607 O O . LEU A 1 199 ? 20.447 2.244 -35.019 1.00 95.56 199 LEU A O 1
ATOM 1611 N N . ALA A 1 200 ? 19.959 3.884 -33.571 1.00 95.88 200 ALA A N 1
ATOM 1612 C CA . ALA A 1 200 ? 20.879 4.856 -34.154 1.00 95.88 200 ALA A CA 1
ATOM 1613 C C . ALA A 1 200 ? 22.349 4.604 -33.767 1.00 95.88 200 ALA A C 1
ATOM 1615 O O . ALA A 1 200 ? 23.253 5.042 -34.478 1.00 95.88 200 ALA A O 1
ATOM 1616 N N . LEU A 1 201 ? 22.597 3.890 -32.666 1.00 94.69 201 LEU A N 1
ATOM 1617 C CA . LEU A 1 201 ? 23.925 3.707 -32.072 1.00 94.69 201 LEU A CA 1
ATOM 1618 C C . LEU A 1 201 ? 24.901 2.860 -32.929 1.00 94.69 201 LEU A C 1
ATOM 1620 O O . LEU A 1 201 ? 26.052 3.276 -33.085 1.00 94.69 201 LEU A O 1
ATOM 1624 N N . PRO A 1 202 ? 24.512 1.721 -33.545 1.00 94.94 202 PRO A N 1
ATOM 1625 C CA . PRO A 1 202 ? 25.435 0.915 -34.347 1.00 94.94 202 PRO A CA 1
ATOM 1626 C C . PRO A 1 202 ? 25.992 1.643 -35.583 1.00 94.94 202 PRO A C 1
ATOM 1628 O O . PRO A 1 202 ? 27.214 1.652 -35.742 1.00 94.94 202 PRO A O 1
ATOM 1631 N N . PRO A 1 203 ? 25.181 2.314 -36.432 1.00 94.62 203 PRO A N 1
ATOM 1632 C CA . PRO A 1 203 ? 25.713 3.070 -37.570 1.00 94.62 203 PRO A CA 1
ATOM 1633 C C . PRO A 1 203 ? 26.681 4.190 -37.164 1.00 94.62 203 PRO A C 1
ATOM 1635 O O . PRO A 1 203 ? 27.645 4.452 -37.877 1.00 94.62 203 PRO A O 1
ATOM 1638 N N . GLN A 1 204 ? 26.456 4.825 -36.008 1.00 94.19 204 GLN A N 1
ATOM 1639 C CA . GLN A 1 204 ? 27.319 5.891 -35.483 1.00 94.19 204 GLN A CA 1
ATOM 1640 C C . GLN A 1 204 ? 28.707 5.379 -35.074 1.00 94.19 204 GLN A C 1
ATOM 1642 O O . GLN A 1 204 ? 29.699 6.088 -35.226 1.00 94.19 204 GLN A O 1
ATOM 1647 N N . LEU A 1 205 ? 28.785 4.155 -34.545 1.00 94.00 205 LEU A N 1
ATOM 1648 C CA . LEU A 1 205 ? 30.029 3.571 -34.039 1.00 94.00 205 LEU A CA 1
ATOM 1649 C C . LEU A 1 205 ? 30.768 2.711 -35.071 1.00 94.00 205 LEU A C 1
ATOM 1651 O O . LEU A 1 205 ? 31.989 2.575 -34.974 1.00 94.00 205 LEU A O 1
ATOM 1655 N N . ALA A 1 206 ? 30.066 2.151 -36.059 1.00 92.50 206 ALA A N 1
ATOM 1656 C CA . ALA A 1 206 ? 30.616 1.171 -36.998 1.00 92.50 206 ALA A CA 1
ATOM 1657 C C . ALA A 1 206 ? 31.908 1.638 -37.694 1.00 92.50 206 ALA A C 1
ATOM 1659 O O . ALA A 1 206 ? 32.842 0.850 -37.837 1.00 92.50 206 ALA A O 1
ATOM 1660 N N . GLY A 1 207 ? 31.996 2.922 -38.063 1.00 91.44 207 GLY A N 1
ATOM 1661 C CA . GLY A 1 207 ? 33.184 3.488 -38.713 1.00 91.44 207 GLY A CA 1
ATOM 1662 C C . GLY A 1 207 ? 34.420 3.597 -37.811 1.00 91.44 207 GLY A C 1
ATOM 1663 O O . GLY A 1 207 ? 35.538 3.571 -38.314 1.00 91.44 207 GLY A O 1
ATOM 1664 N N . ASN A 1 208 ? 34.237 3.680 -36.489 1.00 90.56 208 ASN A N 1
ATOM 1665 C CA . ASN A 1 208 ? 35.324 3.929 -35.537 1.00 90.56 208 ASN A CA 1
ATOM 1666 C C . ASN A 1 208 ? 35.834 2.652 -34.860 1.00 90.56 208 ASN A C 1
ATOM 1668 O O . ASN A 1 208 ? 37.023 2.544 -34.575 1.00 90.56 208 ASN A O 1
ATOM 1672 N N . VAL A 1 209 ? 34.941 1.700 -34.568 1.00 91.69 209 VAL A N 1
ATOM 1673 C CA . VAL A 1 209 ? 35.272 0.501 -33.771 1.00 91.69 209 VAL A CA 1
ATOM 1674 C C . VAL A 1 209 ? 35.142 -0.816 -34.547 1.00 91.69 209 VAL A C 1
ATOM 1676 O O . VAL A 1 209 ? 35.451 -1.879 -34.007 1.00 91.69 209 VAL A O 1
ATOM 1679 N N . GLY A 1 210 ? 34.715 -0.778 -35.815 1.00 92.69 210 GLY A N 1
ATOM 1680 C CA . GLY A 1 210 ? 34.559 -1.974 -36.647 1.00 92.69 210 GLY A CA 1
ATOM 1681 C C . GLY A 1 210 ? 33.644 -3.017 -35.993 1.00 92.69 210 GLY A C 1
ATOM 1682 O O . GLY A 1 210 ? 32.601 -2.675 -35.441 1.00 92.69 210 GLY A O 1
ATOM 1683 N N . TRP A 1 211 ? 34.046 -4.292 -36.000 1.00 93.25 211 TRP A N 1
ATOM 1684 C CA . TRP A 1 211 ? 33.259 -5.405 -35.441 1.00 93.25 211 TRP A CA 1
ATOM 1685 C C . TRP A 1 211 ? 32.973 -5.309 -33.934 1.00 93.25 211 TRP A C 1
ATOM 1687 O O . TRP A 1 211 ? 31.994 -5.896 -33.469 1.00 93.25 211 TRP A O 1
ATOM 1697 N N . TRP A 1 212 ? 33.744 -4.521 -33.173 1.00 94.44 212 TRP A N 1
ATOM 1698 C CA . TRP A 1 212 ? 33.448 -4.253 -31.758 1.00 94.44 212 TRP A CA 1
ATOM 1699 C C . TRP A 1 212 ? 32.131 -3.498 -31.549 1.00 94.44 212 TRP A C 1
ATOM 1701 O O . TRP A 1 212 ? 31.613 -3.469 -30.433 1.00 94.44 212 TRP A O 1
ATOM 1711 N N . VAL A 1 213 ? 31.538 -2.943 -32.611 1.00 96.69 213 VAL A N 1
ATOM 1712 C CA . VAL A 1 213 ? 30.210 -2.329 -32.560 1.00 96.69 213 VAL A CA 1
ATOM 1713 C C . VAL A 1 213 ? 29.150 -3.283 -32.005 1.00 96.69 213 VAL A C 1
ATOM 1715 O O . VAL A 1 213 ? 28.300 -2.849 -31.234 1.00 96.69 213 VAL A O 1
ATOM 1718 N N . VAL A 1 214 ? 29.219 -4.582 -32.323 1.00 95.06 214 VAL A N 1
ATOM 1719 C CA . VAL A 1 214 ? 28.226 -5.583 -31.896 1.00 95.06 214 VAL A CA 1
ATOM 1720 C C . VAL A 1 214 ? 28.212 -5.761 -30.371 1.00 95.06 214 VAL A C 1
ATOM 1722 O O . VAL A 1 214 ? 27.166 -5.519 -29.765 1.00 95.06 214 VAL A O 1
ATOM 1725 N N . PRO A 1 215 ? 29.324 -6.124 -29.700 1.00 96.44 215 PRO A N 1
ATOM 1726 C CA . PRO A 1 215 ? 29.320 -6.263 -28.244 1.00 96.44 215 PRO A CA 1
ATOM 1727 C C . PRO A 1 215 ? 29.057 -4.934 -27.521 1.00 96.44 215 PRO A C 1
ATOM 1729 O O . PRO A 1 215 ? 28.325 -4.919 -26.535 1.00 96.44 215 PRO A O 1
ATOM 1732 N N . VAL A 1 216 ? 29.580 -3.807 -28.021 1.00 94.81 216 VAL A N 1
ATOM 1733 C CA . VAL A 1 216 ? 29.379 -2.491 -27.385 1.00 94.81 216 VAL A CA 1
ATOM 1734 C C . VAL A 1 216 ? 27.911 -2.062 -27.430 1.00 94.81 216 VAL A C 1
ATOM 1736 O O . VAL A 1 216 ? 27.347 -1.669 -26.409 1.00 94.81 216 VAL A O 1
ATOM 1739 N N . THR A 1 217 ? 27.267 -2.172 -28.595 1.00 95.50 217 THR A N 1
ATOM 1740 C CA . THR A 1 217 ? 25.838 -1.848 -28.745 1.00 95.50 217 THR A CA 1
ATOM 1741 C C . THR A 1 217 ? 24.956 -2.805 -27.949 1.00 95.50 217 THR A C 1
ATOM 1743 O O . THR A 1 217 ? 23.996 -2.357 -27.331 1.00 95.50 217 THR A O 1
ATOM 1746 N N . SER A 1 218 ? 25.308 -4.093 -27.880 1.00 96.38 218 SER A N 1
ATOM 1747 C CA . SER A 1 218 ? 24.576 -5.084 -27.079 1.00 96.38 218 SER A CA 1
ATOM 1748 C C . SER A 1 218 ? 24.581 -4.735 -25.589 1.00 96.38 218 SER A C 1
ATOM 1750 O O . SER A 1 218 ? 23.538 -4.791 -24.941 1.00 96.38 218 SER A O 1
ATOM 1752 N N . ILE A 1 219 ? 25.731 -4.313 -25.048 1.00 96.62 219 ILE A N 1
ATOM 1753 C CA . ILE A 1 219 ? 25.833 -3.846 -23.657 1.00 96.62 219 ILE A CA 1
ATOM 1754 C C . ILE A 1 219 ? 24.974 -2.594 -23.447 1.00 96.62 219 ILE A C 1
ATOM 1756 O O . ILE A 1 219 ? 24.253 -2.511 -22.455 1.00 96.62 219 ILE A O 1
ATOM 1760 N N . ALA A 1 220 ? 25.007 -1.637 -24.378 1.00 93.75 220 ALA A N 1
ATOM 1761 C CA . ALA A 1 220 ? 24.181 -0.434 -24.284 1.00 93.75 220 ALA A CA 1
ATOM 1762 C C . ALA A 1 220 ? 22.681 -0.778 -24.255 1.00 93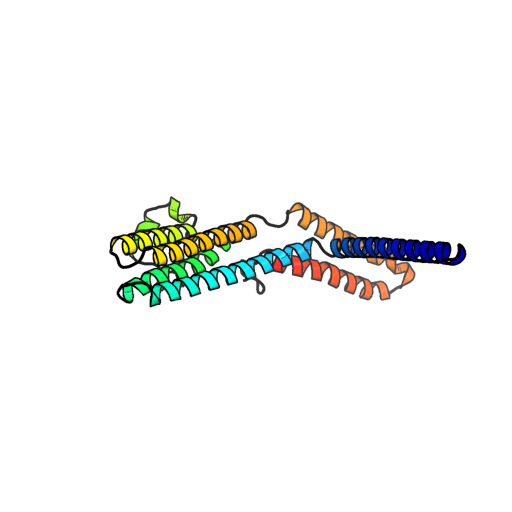.75 220 ALA A C 1
ATOM 1764 O O . ALA A 1 220 ? 21.968 -0.326 -23.361 1.00 93.75 220 ALA A O 1
ATOM 1765 N N . VAL A 1 221 ? 22.216 -1.631 -25.175 1.00 95.69 221 VAL A N 1
ATOM 1766 C CA . VAL A 1 221 ? 20.828 -2.125 -25.219 1.00 95.69 221 VAL A CA 1
ATOM 1767 C C . VAL A 1 221 ? 20.451 -2.794 -23.900 1.00 95.69 221 VAL A C 1
ATOM 1769 O O . VAL A 1 221 ? 19.415 -2.461 -23.329 1.00 95.69 221 VAL A O 1
ATOM 1772 N N . PHE A 1 222 ? 21.305 -3.683 -23.384 1.00 95.62 222 PHE A N 1
ATOM 1773 C CA . PHE A 1 222 ? 21.087 -4.353 -22.103 1.00 95.62 222 PHE A CA 1
ATOM 1774 C C . PHE A 1 222 ? 20.926 -3.357 -20.947 1.00 95.62 222 PHE A C 1
ATOM 1776 O O . PHE A 1 222 ? 20.006 -3.498 -20.148 1.00 95.62 222 PHE A O 1
ATOM 1783 N N . VAL A 1 223 ? 21.764 -2.320 -20.873 1.00 94.00 223 VAL A N 1
ATOM 1784 C CA . VAL A 1 223 ? 21.677 -1.301 -19.816 1.00 94.00 223 VAL A CA 1
ATOM 1785 C C . VAL A 1 223 ? 20.396 -0.470 -19.946 1.00 94.00 223 VAL A C 1
ATOM 1787 O O . VAL A 1 223 ? 19.666 -0.312 -18.966 1.00 94.00 223 VAL A O 1
ATOM 1790 N N . PHE A 1 224 ? 20.074 0.040 -21.139 1.00 91.81 224 PHE A N 1
ATOM 1791 C CA . PHE A 1 224 ? 18.902 0.905 -21.315 1.00 91.81 224 PHE A CA 1
ATOM 1792 C C . PHE A 1 224 ? 17.582 0.149 -21.155 1.00 91.81 224 PHE A C 1
ATOM 1794 O O . PHE A 1 224 ? 16.721 0.580 -20.392 1.00 91.81 224 PHE A O 1
ATOM 1801 N N . PHE A 1 225 ? 17.418 -0.997 -21.816 1.00 93.19 225 PHE A N 1
ATOM 1802 C CA . PHE A 1 225 ? 16.202 -1.795 -21.655 1.00 93.19 225 PHE A CA 1
ATOM 1803 C C . PHE A 1 225 ? 16.136 -2.487 -20.293 1.00 93.19 225 PHE A C 1
ATOM 1805 O O . PHE A 1 225 ? 15.047 -2.628 -19.749 1.00 93.19 225 PHE A O 1
ATOM 1812 N N . GLY A 1 226 ? 17.274 -2.863 -19.701 1.00 93.00 226 GLY A N 1
ATOM 1813 C CA . GLY A 1 226 ? 17.321 -3.418 -18.348 1.00 93.00 226 GLY A CA 1
ATOM 1814 C C . GLY A 1 226 ? 16.823 -2.420 -17.304 1.00 93.00 226 GLY A C 1
ATOM 1815 O O . GLY A 1 226 ? 15.964 -2.749 -16.492 1.00 93.00 226 GLY A O 1
ATOM 1816 N N . THR A 1 227 ? 17.293 -1.172 -17.363 1.00 91.25 227 THR A N 1
ATOM 1817 C CA . THR A 1 227 ? 16.824 -0.102 -16.463 1.00 91.25 227 THR A CA 1
ATOM 1818 C C . THR A 1 227 ? 15.351 0.260 -16.684 1.00 91.25 227 THR A C 1
ATOM 1820 O O . THR A 1 227 ? 14.630 0.464 -15.706 1.00 91.25 227 THR A O 1
ATOM 1823 N N . ASP A 1 228 ? 14.877 0.281 -17.936 1.00 90.56 228 ASP A N 1
ATOM 1824 C CA . ASP A 1 228 ? 13.458 0.482 -18.272 1.00 90.56 228 ASP A CA 1
ATOM 1825 C C . ASP A 1 228 ? 12.564 -0.656 -17.751 1.00 90.56 228 ASP A C 1
ATOM 1827 O O . ASP A 1 228 ? 11.471 -0.416 -17.226 1.00 90.56 228 ASP A O 1
ATOM 1831 N N . SER A 1 229 ? 13.050 -1.896 -17.849 1.00 91.12 229 SER A N 1
ATOM 1832 C CA . SER A 1 229 ? 12.361 -3.088 -17.357 1.00 91.12 229 SER A CA 1
ATOM 1833 C C . SER A 1 229 ? 12.256 -3.080 -15.836 1.00 91.12 229 SER A C 1
ATOM 1835 O O . SER A 1 229 ? 11.166 -3.291 -15.320 1.00 91.12 229 SER A O 1
ATOM 1837 N N . ILE A 1 230 ? 13.344 -2.767 -15.120 1.00 91.69 230 ILE A N 1
ATOM 1838 C CA . ILE A 1 230 ? 13.332 -2.656 -13.651 1.00 91.69 230 ILE A CA 1
ATOM 1839 C C . ILE A 1 230 ? 12.338 -1.583 -13.204 1.00 91.69 230 ILE A C 1
ATOM 1841 O O . ILE A 1 230 ? 11.573 -1.804 -12.273 1.00 91.69 230 ILE A O 1
ATOM 1845 N N . ALA A 1 231 ? 12.330 -0.425 -13.873 1.00 91.25 231 ALA A N 1
ATOM 1846 C CA . ALA A 1 231 ? 11.386 0.636 -13.547 1.00 91.25 231 ALA A CA 1
ATOM 1847 C C . ALA A 1 231 ? 9.934 0.192 -13.766 1.00 91.25 231 ALA A C 1
ATOM 1849 O O . ALA A 1 231 ? 9.086 0.530 -12.954 1.00 91.25 231 ALA A O 1
ATOM 1850 N N . THR A 1 232 ? 9.660 -0.559 -14.837 1.00 90.25 232 THR A N 1
ATOM 1851 C CA . THR A 1 232 ? 8.319 -1.091 -15.130 1.00 90.25 232 THR A CA 1
ATOM 1852 C C . THR A 1 232 ? 7.877 -2.104 -14.074 1.00 90.25 232 THR A C 1
ATOM 1854 O O . THR A 1 232 ? 6.751 -2.014 -13.600 1.00 90.25 232 THR A O 1
ATOM 1857 N N . GLU A 1 233 ? 8.772 -3.014 -13.689 1.00 91.56 233 GLU A N 1
ATOM 1858 C CA . GLU A 1 233 ? 8.525 -4.059 -12.689 1.00 91.56 233 GLU A CA 1
ATOM 1859 C C . GLU A 1 233 ? 8.094 -3.470 -11.338 1.00 91.56 233 GLU A C 1
ATOM 1861 O O . GLU A 1 233 ? 7.148 -3.943 -10.730 1.00 91.56 233 GLU A O 1
ATOM 1866 N N . ILE A 1 234 ? 8.753 -2.405 -10.869 1.00 92.31 234 ILE A N 1
ATOM 1867 C CA . ILE A 1 234 ? 8.474 -1.826 -9.541 1.00 92.31 234 ILE A CA 1
ATOM 1868 C C . ILE A 1 234 ? 7.445 -0.681 -9.570 1.00 92.31 234 ILE A C 1
ATOM 1870 O O . ILE A 1 234 ? 7.143 -0.091 -8.534 1.00 92.31 234 ILE A O 1
ATOM 1874 N N . GLU A 1 235 ? 6.923 -0.311 -10.746 1.00 90.31 235 GLU A N 1
ATOM 1875 C CA . GLU A 1 235 ? 6.029 0.847 -10.919 1.00 90.31 235 GLU A CA 1
ATOM 1876 C C . GLU A 1 235 ? 4.680 0.664 -10.203 1.00 90.31 235 GLU A C 1
ATOM 1878 O O . GLU A 1 235 ? 4.119 1.634 -9.668 1.00 90.31 235 GLU A O 1
ATOM 1883 N N . ASN A 1 236 ? 4.163 -0.568 -10.186 1.00 91.62 236 ASN A N 1
ATOM 1884 C CA . ASN A 1 236 ? 2.914 -0.940 -9.531 1.00 91.62 236 ASN A CA 1
ATOM 1885 C C . ASN A 1 236 ? 3.169 -1.904 -8.361 1.00 91.62 236 ASN A C 1
ATOM 1887 O O . ASN A 1 236 ? 3.041 -3.106 -8.535 1.00 91.62 236 ASN A O 1
ATOM 1891 N N . PRO A 1 237 ? 3.432 -1.404 -7.145 1.00 94.62 237 PRO A N 1
ATOM 1892 C CA . PRO A 1 237 ? 3.905 -2.242 -6.047 1.00 94.62 237 PRO A CA 1
ATOM 1893 C C . PRO A 1 237 ? 2.856 -3.182 -5.436 1.00 94.62 237 PRO A C 1
ATOM 1895 O O . PRO A 1 237 ? 3.160 -3.830 -4.442 1.00 94.62 237 PRO A O 1
ATOM 1898 N N . PHE A 1 238 ? 1.614 -3.214 -5.925 1.00 94.88 238 PHE A N 1
ATOM 1899 C CA . PHE A 1 238 ? 0.521 -3.973 -5.298 1.00 94.88 238 PHE A CA 1
ATOM 1900 C C . PHE A 1 238 ? 0.000 -5.134 -6.149 1.00 94.88 238 PHE A C 1
ATOM 1902 O O . PHE A 1 238 ? -1.019 -5.728 -5.790 1.00 94.88 238 PHE A O 1
ATOM 1909 N N . GLY A 1 239 ? 0.652 -5.442 -7.272 1.00 91.94 239 GLY A N 1
ATOM 1910 C CA . GLY A 1 239 ? 0.264 -6.540 -8.151 1.00 91.94 239 GLY A CA 1
ATOM 1911 C C . GLY A 1 239 ? 0.617 -7.927 -7.597 1.00 91.94 239 GLY A C 1
ATOM 1912 O O . GLY A 1 239 ? 0.519 -8.192 -6.392 1.00 91.94 239 GLY A O 1
ATOM 1913 N N . TYR A 1 240 ? 0.960 -8.829 -8.517 1.00 92.31 240 TYR A N 1
ATOM 1914 C CA . TYR A 1 240 ? 1.349 -10.219 -8.244 1.00 92.31 240 TYR A CA 1
ATOM 1915 C C . TYR A 1 240 ? 2.740 -10.556 -8.787 1.00 92.31 240 TYR A C 1
ATOM 1917 O O . TYR A 1 240 ? 3.130 -11.727 -8.766 1.00 92.31 240 TYR A O 1
ATOM 1925 N N . ASP A 1 241 ? 3.471 -9.567 -9.296 1.00 91.94 241 ASP A N 1
ATOM 1926 C CA . ASP A 1 241 ? 4.817 -9.782 -9.799 1.00 91.94 241 ASP A CA 1
ATOM 1927 C C . ASP A 1 241 ? 5.757 -10.115 -8.634 1.00 91.94 241 ASP A C 1
ATOM 1929 O O . ASP A 1 241 ? 5.485 -9.833 -7.464 1.00 91.94 241 ASP A O 1
ATOM 1933 N N . ALA A 1 242 ? 6.884 -10.763 -8.931 1.00 90.94 242 ALA A N 1
ATOM 1934 C CA . ALA A 1 242 ? 7.770 -11.301 -7.895 1.00 90.94 242 ALA A CA 1
ATOM 1935 C C . ALA A 1 242 ? 8.353 -10.216 -6.968 1.00 90.94 242 ALA A C 1
ATOM 1937 O O . ALA A 1 242 ? 8.787 -10.524 -5.856 1.00 90.94 242 ALA A O 1
ATOM 1938 N N . ASN A 1 243 ? 8.382 -8.965 -7.436 1.00 92.00 243 ASN A N 1
ATOM 1939 C CA . ASN A 1 243 ? 8.910 -7.808 -6.717 1.00 92.00 243 ASN A CA 1
ATOM 1940 C C . ASN A 1 243 ? 7.815 -6.896 -6.129 1.00 92.00 243 ASN A C 1
ATOM 1942 O O . ASN A 1 243 ? 8.141 -5.862 -5.528 1.00 92.00 243 ASN A O 1
ATOM 1946 N N . ASP A 1 244 ? 6.546 -7.288 -6.265 1.00 93.38 244 ASP A N 1
ATOM 1947 C CA . ASP A 1 244 ? 5.412 -6.608 -5.644 1.00 93.38 244 ASP A CA 1
ATOM 1948 C C . ASP A 1 244 ? 5.332 -6.900 -4.137 1.00 93.38 244 ASP A C 1
ATOM 1950 O O . ASP A 1 244 ? 5.977 -7.810 -3.606 1.00 93.38 244 ASP A O 1
ATOM 1954 N N . LEU A 1 245 ? 4.574 -6.065 -3.424 1.00 91.19 245 LEU A N 1
ATOM 1955 C CA . LEU A 1 245 ? 4.439 -6.079 -1.964 1.00 91.19 245 LEU A CA 1
ATOM 1956 C C . LEU A 1 245 ? 3.371 -7.046 -1.441 1.00 91.19 245 LEU A C 1
ATOM 1958 O O . LEU A 1 245 ? 2.341 -7.285 -2.117 1.00 91.19 245 LEU A O 1
#

pLDDT: mean 88.17, std 13.1, range [35.56, 98.19]

Radius of gyration: 28.93 Å; chains: 1; bounding box: 77×68×69 Å